Protein AF-A0A453SK07-F1 (afdb_monomer)

Sequence (282 aa):
GPRSLDGLRRPRSLRYSPHRHWRGPPLGAASRHPPFPLSLPREVCYRCLKRKAGKGDDSRGDCYFCSDACREHAEGFHGIQKKVDWSLLDDHCSSRGLKYPYMVRRLACMVISGDVGADCLDILQPAQLHQGTLIEMEEEFELLKSTFRKAGFQEELTTFLTKQWYINILARIRVNAFRIELVASSYEDLLSSAVASVTCDASVGNAVYMLPSFYNHDCDPNTHIVWLENADAKLKTLRDIDEGEELRICYIDTSMDVNARQKILTEGFGFQCRCQRCLSGD

Organism: Aegilops tauschii subsp. strangulata (NCBI:txid200361)

Mean predicted aligned error: 9.39 Å

pLDDT: mean 81.24, std 21.0, range [24.48, 98.44]

Secondary structure (DSSP, 8-state):
---------PPPEEEEPPSTT-BPPP-----SS-S--TTHHHHBBTTT-PBPSS------SSSB-SSHHHHHTTHHHHHHHHTS--HHHHHHHHHHT--SHHHHHHHHHHHHTTSS-TTTTTTSPPPPPPHHHHHHHHHHHHHHHHHHHHTT--HHHHTT--HHHHHHHHHHHHHHEEEEEBPPS-STHHHHHTT-TT-TT-EEEEEE-TTGGGPEE-SS-SEEEEESSSS-EEEEESS---TTPPPEE--S-TTS-HHHHHHHHHHHHS----SHHHHHT-

Solvent-accessible surface area (backbone atoms only — not comparable to full-atom values): 16805 Å² total; per-residue (Å²): 134,82,81,83,87,83,70,86,72,70,84,68,64,53,78,40,67,32,52,96,75,40,52,32,64,65,49,77,81,95,59,102,64,79,81,74,76,93,52,54,52,61,43,22,14,66,54,54,36,26,65,57,87,73,98,70,97,77,68,100,55,88,61,30,60,88,41,68,68,43,43,62,78,34,43,55,31,52,55,48,53,72,61,40,75,51,62,71,56,50,51,57,27,58,79,68,70,53,67,63,64,56,37,52,53,52,47,52,26,23,37,60,51,64,77,40,64,91,64,77,59,68,90,50,67,59,47,88,79,52,73,71,58,51,56,54,48,52,56,53,40,53,48,56,53,51,34,45,50,73,52,66,55,57,67,80,68,46,62,74,75,37,69,66,47,49,49,52,50,51,28,20,45,70,60,37,51,41,78,37,48,51,48,70,98,48,82,75,50,59,72,54,45,79,70,48,85,80,60,96,74,49,55,44,14,35,32,40,33,73,72,69,56,69,47,47,77,26,86,80,40,51,28,43,80,44,23,59,67,30,60,46,37,28,42,36,61,74,54,93,78,61,92,90,59,81,69,20,28,60,89,69,73,70,90,49,49,43,67,60,44,38,47,50,35,35,77,63,67,67,43,76,73,80,39,70,54,56,72,72,64,82

Foldseek 3Di:
DDDDPPCPPPWDKDWFDFPQQFFFFQAFDDDPDAFDDLCLQAQAARQFLFGDPDDDPDDPDSHDHPDVVSCVSCVQLVVQVVLWDCVVLSCLCRVVVNALLRSVLSVLSCQLSVVDPLCRQVPADFADDDPVVLVVLLVSLVSSVVRCVVSVNDCVSCVSSDSVSSNRSSRRCLLQKDFAFAQPQDPVCVVVVVVVPPDRDRTSGIGGTVVVSPAAADLDFQWEWHHHRGSITMITGPDDDDPPGGGHYHPDDSVDWLVVSQCCCCVRVNDGDDHPCNVVRD

Nearest PDB structures (foldseek):
  6cby-assembly2_B  TM=7.607E-01  e=2.945E-11  Homo sapiens
  7bj1-assembly1_A  TM=6.928E-01  e=5.959E-12  Homo sapiens
  6p7z-assembly1_A  TM=6.724E-01  e=8.392E-12  Homo sapiens
  6o9o-assembly1_A  TM=6.469E-01  e=6.679E-12  Homo sapiens
  6paf-assembly1_A  TM=6.655E-01  e=2.344E-11  Homo sapiens

Structure (mmCIF, N/CA/C/O backbone):
data_AF-A0A453SK07-F1
#
_entry.id   AF-A0A453SK07-F1
#
loop_
_atom_site.group_PDB
_atom_site.id
_atom_site.type_symbol
_atom_site.label_atom_id
_atom_site.label_alt_id
_atom_site.label_comp_id
_atom_site.label_asym_id
_atom_site.label_entity_id
_atom_site.label_seq_id
_atom_site.pdbx_PDB_ins_code
_atom_site.Cartn_x
_atom_site.Cartn_y
_atom_site.Cartn_z
_atom_site.occupancy
_atom_site.B_iso_or_equiv
_atom_site.auth_seq_id
_atom_site.auth_comp_id
_atom_site.auth_asym_id
_atom_site.auth_atom_id
_atom_site.pdbx_PDB_model_num
ATOM 1 N N . GLY A 1 1 ? 1.024 -10.843 -53.190 1.00 27.06 1 GLY A N 1
ATOM 2 C CA . GLY A 1 1 ? 0.443 -9.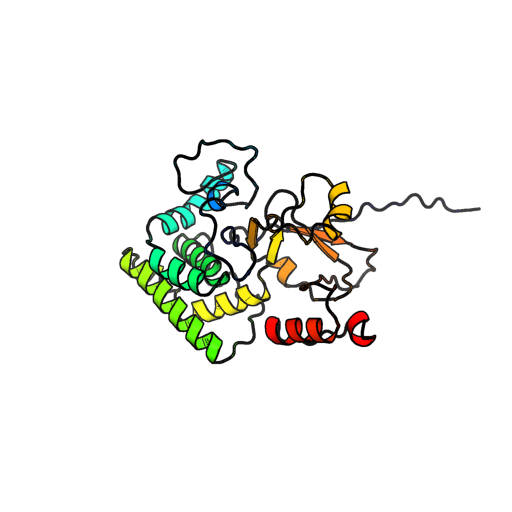499 -52.981 1.00 27.06 1 GLY A CA 1
ATOM 3 C C . GLY A 1 1 ? -0.153 -9.456 -51.591 1.00 27.06 1 GLY A C 1
ATOM 4 O O . GLY A 1 1 ? -0.641 -10.495 -51.170 1.00 27.06 1 GLY A O 1
ATOM 5 N N . PRO A 1 2 ? 0.007 -8.359 -50.842 1.00 36.16 2 PRO A N 1
ATOM 6 C CA . PRO A 1 2 ? 0.203 -8.379 -49.393 1.00 36.16 2 PRO A CA 1
ATOM 7 C C . PRO A 1 2 ? -1.063 -8.727 -48.601 1.00 36.16 2 PRO A C 1
ATOM 9 O O . PRO A 1 2 ? -2.169 -8.340 -48.964 1.00 36.16 2 PRO A O 1
ATOM 12 N N . ARG A 1 3 ? -0.862 -9.448 -47.489 1.00 31.23 3 ARG A N 1
ATOM 13 C CA . ARG A 1 3 ? -1.848 -9.620 -46.417 1.00 31.23 3 ARG A CA 1
ATOM 14 C C . ARG A 1 3 ? -2.029 -8.268 -45.729 1.00 31.23 3 ARG A C 1
ATOM 16 O O . ARG A 1 3 ? -1.048 -7.688 -45.270 1.00 31.23 3 ARG A O 1
ATOM 23 N N . SER A 1 4 ? -3.263 -7.779 -45.668 1.00 34.34 4 SER A N 1
ATOM 24 C CA . SER A 1 4 ? -3.635 -6.601 -44.890 1.00 34.34 4 SER A CA 1
ATOM 25 C C . SER A 1 4 ? -3.362 -6.855 -43.404 1.00 34.34 4 SER A C 1
ATOM 27 O O . SER A 1 4 ? -3.996 -7.707 -42.779 1.00 34.34 4 SER A O 1
ATOM 29 N N . LEU A 1 5 ? -2.401 -6.118 -42.852 1.00 38.78 5 LEU A N 1
ATOM 30 C CA . LEU A 1 5 ? -2.188 -5.950 -41.419 1.00 38.78 5 LEU A CA 1
ATOM 31 C C . LEU A 1 5 ? -3.240 -4.969 -40.887 1.00 38.78 5 LEU A C 1
ATOM 33 O O . LEU A 1 5 ? -2.935 -3.811 -40.644 1.00 38.78 5 LEU A O 1
ATOM 37 N N . ASP A 1 6 ? -4.475 -5.434 -40.712 1.00 37.91 6 ASP A N 1
ATOM 38 C CA . ASP A 1 6 ? -5.465 -4.740 -39.883 1.00 37.91 6 ASP A CA 1
ATOM 39 C C . ASP A 1 6 ? -5.690 -5.567 -38.623 1.00 37.91 6 ASP A C 1
ATOM 41 O O . ASP A 1 6 ? -6.518 -6.473 -38.544 1.00 37.91 6 ASP A O 1
ATOM 45 N N . GLY A 1 7 ? -4.846 -5.289 -37.637 1.00 33.31 7 GLY A N 1
ATOM 46 C CA . GLY A 1 7 ? -4.826 -5.983 -36.362 1.00 33.31 7 GLY A CA 1
ATOM 47 C C . GLY A 1 7 ? -4.179 -5.130 -35.285 1.00 33.31 7 GLY A C 1
ATOM 48 O O . GLY A 1 7 ? -3.361 -5.642 -34.530 1.00 33.31 7 GLY A O 1
ATOM 49 N N . LEU A 1 8 ? -4.528 -3.840 -35.213 1.00 34.25 8 LEU A N 1
ATOM 50 C CA . LEU A 1 8 ? -4.258 -3.004 -34.041 1.00 34.25 8 LEU A CA 1
ATOM 51 C C . LEU A 1 8 ? -4.984 -3.624 -32.838 1.00 34.25 8 LEU A C 1
ATOM 53 O O . LEU A 1 8 ? -6.130 -3.295 -32.519 1.00 34.25 8 LEU A O 1
ATOM 57 N N . ARG A 1 9 ? -4.330 -4.590 -32.183 1.00 43.97 9 ARG A N 1
ATOM 58 C CA . ARG A 1 9 ? -4.763 -5.114 -30.892 1.00 43.97 9 ARG A CA 1
ATOM 59 C C . ARG A 1 9 ? -4.731 -3.935 -29.933 1.00 43.97 9 ARG A C 1
ATOM 61 O O . ARG A 1 9 ? -3.669 -3.412 -29.618 1.00 43.97 9 ARG A O 1
ATOM 68 N N . ARG A 1 10 ? -5.908 -3.496 -29.479 1.00 46.25 10 ARG A N 1
ATOM 69 C CA . ARG A 1 10 ? -5.999 -2.518 -28.390 1.00 46.25 10 ARG A CA 1
ATOM 70 C C . ARG A 1 10 ? -5.131 -3.011 -27.223 1.00 46.25 10 ARG A C 1
ATOM 72 O O . ARG A 1 10 ? -5.219 -4.204 -26.909 1.00 46.25 10 ARG A O 1
ATOM 79 N N . PRO A 1 11 ? -4.351 -2.139 -26.563 1.00 48.72 11 PRO A N 1
ATOM 80 C CA . PRO A 1 11 ? -3.551 -2.535 -25.412 1.00 48.72 11 PRO A CA 1
ATOM 81 C C . PRO A 1 11 ? -4.462 -3.190 -24.373 1.00 48.72 11 PRO A C 1
ATOM 83 O O . PRO A 1 11 ? -5.411 -2.575 -23.867 1.00 48.72 11 PRO A O 1
ATOM 86 N N . ARG A 1 12 ? -4.208 -4.472 -24.098 1.00 59.81 12 ARG A N 1
ATOM 87 C CA . ARG A 1 12 ? -4.952 -5.233 -23.093 1.00 59.81 12 ARG A CA 1
ATOM 88 C C . ARG A 1 12 ? -4.561 -4.685 -21.725 1.00 59.81 12 ARG A C 1
ATOM 90 O O . ARG A 1 12 ? -3.383 -4.534 -21.429 1.00 59.81 12 ARG A O 1
ATOM 97 N N . SER A 1 13 ? -5.548 -4.351 -20.900 1.00 65.31 13 SER A N 1
ATOM 98 C CA . SER A 1 13 ? -5.306 -3.870 -19.539 1.00 65.31 13 SER A CA 1
ATOM 99 C C . SER A 1 13 ? -5.944 -4.794 -18.522 1.00 65.31 13 SER A C 1
ATOM 101 O O . SER A 1 13 ? -7.141 -5.071 -18.628 1.00 65.31 13 SER A O 1
ATOM 103 N N . LEU A 1 14 ? -5.174 -5.207 -17.521 1.00 75.62 14 LEU A N 1
ATOM 104 C CA . LEU A 1 14 ? -5.691 -5.917 -16.353 1.00 75.62 14 LEU A CA 1
ATOM 105 C C . LEU A 1 14 ? -6.100 -4.889 -15.297 1.00 75.62 14 LEU A C 1
ATOM 107 O O . LEU A 1 14 ? -5.427 -3.872 -15.131 1.00 75.62 14 LEU A O 1
ATOM 111 N N . ARG A 1 15 ? -7.214 -5.123 -14.599 1.00 77.25 15 ARG A N 1
ATOM 112 C CA . ARG A 1 15 ? -7.678 -4.255 -13.508 1.00 77.25 15 ARG A CA 1
ATOM 113 C C . ARG A 1 15 ? -7.520 -4.983 -12.182 1.00 77.25 15 ARG A C 1
ATOM 115 O O . ARG A 1 15 ? -8.030 -6.085 -12.018 1.00 77.25 15 ARG A O 1
ATOM 122 N N . TYR A 1 16 ? -6.887 -4.313 -11.234 1.00 75.69 16 TYR A N 1
ATOM 123 C CA . TYR A 1 16 ? -6.694 -4.763 -9.869 1.00 75.69 16 TYR A CA 1
ATOM 124 C C . TYR A 1 16 ? -7.345 -3.769 -8.924 1.00 75.69 16 TYR A C 1
ATOM 126 O O . TYR A 1 16 ? -6.933 -2.618 -8.819 1.00 75.69 16 TYR A O 1
ATOM 134 N N . SER A 1 17 ? -8.345 -4.216 -8.182 1.00 65.81 17 SER A N 1
ATOM 135 C CA . SER A 1 17 ? -8.683 -3.508 -6.955 1.00 65.81 17 SER A CA 1
ATOM 136 C C . SER A 1 17 ? -7.694 -3.946 -5.870 1.00 65.81 17 SER A C 1
ATOM 138 O O . SER A 1 17 ? -7.359 -5.132 -5.804 1.00 65.81 17 SER A O 1
ATOM 140 N N . PRO A 1 18 ? -7.221 -3.032 -5.008 1.00 58.19 18 PRO A N 1
ATOM 141 C CA . PRO A 1 18 ? -6.480 -3.414 -3.820 1.00 58.19 18 PRO A CA 1
ATOM 142 C C . PRO A 1 18 ? -7.400 -4.343 -3.046 1.00 58.19 18 PRO A C 1
ATOM 144 O O . PRO A 1 18 ? -8.609 -4.082 -2.954 1.00 58.19 18 PRO A O 1
ATOM 147 N N . HIS A 1 19 ? -6.850 -5.458 -2.571 1.00 53.31 19 HIS A N 1
ATOM 148 C CA . HIS A 1 19 ? -7.631 -6.507 -1.926 1.00 53.31 19 HIS A CA 1
ATOM 149 C C . HIS A 1 19 ? -8.521 -5.852 -0.881 1.00 53.31 19 HIS A C 1
ATOM 151 O O . HIS A 1 19 ? -7.980 -5.109 -0.071 1.00 53.31 19 HIS A O 1
ATOM 157 N N . ARG A 1 20 ? -9.846 -6.032 -1.033 1.00 45.19 20 ARG A N 1
ATOM 158 C CA . ARG A 1 20 ? -11.014 -5.135 -0.806 1.00 45.19 20 ARG A CA 1
ATOM 159 C C . ARG A 1 20 ? -11.009 -4.110 0.355 1.00 45.19 20 ARG A C 1
ATOM 161 O O . ARG A 1 20 ? -12.049 -3.582 0.704 1.00 45.19 20 ARG A O 1
ATOM 168 N N . HIS A 1 21 ? -9.883 -3.663 0.877 1.00 47.19 21 HIS A N 1
ATOM 169 C CA . HIS A 1 21 ? -9.691 -3.411 2.302 1.00 47.19 21 HIS A CA 1
ATOM 170 C C . HIS A 1 21 ? -8.366 -2.637 2.545 1.00 47.19 21 HIS A C 1
ATOM 172 O O . HIS A 1 21 ? -8.341 -1.693 3.327 1.00 47.19 21 HIS A O 1
ATOM 178 N N . TRP A 1 22 ? -7.308 -2.881 1.761 1.00 52.88 22 TRP A N 1
ATOM 179 C CA . TRP A 1 22 ? -5.954 -2.332 1.979 1.00 52.88 22 TRP A CA 1
ATOM 180 C C . TRP A 1 22 ? -5.648 -0.991 1.320 1.00 52.88 22 TRP A C 1
ATOM 182 O O . TRP A 1 22 ? -4.777 -0.883 0.458 1.00 52.88 22 TRP A O 1
ATOM 192 N N . ARG A 1 23 ? -6.358 0.055 1.726 1.00 60.66 23 ARG A N 1
ATOM 193 C CA . ARG A 1 23 ? -6.048 1.428 1.304 1.00 60.66 23 ARG A CA 1
ATOM 194 C C . ARG A 1 23 ? -5.631 2.206 2.540 1.00 60.66 23 ARG A C 1
ATOM 196 O O . ARG A 1 23 ? -6.466 2.454 3.399 1.00 60.66 23 ARG A O 1
ATOM 203 N N . GLY A 1 24 ? -4.349 2.524 2.665 1.00 47.06 24 GLY A N 1
ATOM 204 C CA . GLY A 1 24 ? -3.852 3.425 3.699 1.00 47.06 24 GLY A CA 1
ATOM 205 C C . GLY A 1 24 ? -4.421 4.837 3.522 1.00 47.06 24 GLY A C 1
ATOM 206 O O . GLY A 1 24 ? -4.924 5.162 2.443 1.00 47.06 24 GLY A O 1
ATOM 207 N N . PRO A 1 25 ? -4.367 5.684 4.562 1.00 43.09 25 PRO A N 1
ATOM 208 C CA . PRO A 1 25 ? -4.739 7.088 4.418 1.00 43.09 25 PRO A CA 1
ATOM 209 C C . PRO A 1 25 ? -3.878 7.786 3.342 1.00 43.09 25 PRO A C 1
ATOM 211 O O . PRO A 1 25 ? -2.805 7.277 2.991 1.00 43.09 25 PRO A O 1
ATOM 214 N N . PRO A 1 26 ? -4.318 8.942 2.807 1.00 42.94 26 PRO A N 1
ATOM 215 C CA . PRO A 1 26 ? -3.452 9.809 2.018 1.00 42.94 26 PRO A CA 1
ATOM 216 C C . PRO A 1 26 ? -2.166 10.102 2.792 1.00 42.94 26 PRO A C 1
ATOM 218 O O . PRO A 1 26 ? -2.206 10.628 3.899 1.00 42.94 26 PRO A O 1
ATOM 221 N N . LEU A 1 27 ? -1.027 9.712 2.223 1.00 40.78 27 LEU A N 1
ATOM 222 C CA . LEU A 1 27 ? 0.294 9.927 2.800 1.00 40.78 27 LEU A CA 1
ATOM 223 C C . LEU A 1 27 ? 1.146 10.623 1.737 1.00 40.78 27 LEU A C 1
ATOM 225 O O . LEU A 1 27 ? 1.256 10.143 0.605 1.00 40.78 27 LEU A O 1
ATOM 229 N N . GLY A 1 28 ? 1.675 11.790 2.097 1.00 35.91 28 GLY A N 1
ATOM 230 C CA . GLY A 1 28 ? 2.511 12.632 1.254 1.00 35.91 28 GLY A CA 1
ATOM 231 C C . GLY A 1 28 ? 3.908 12.045 1.067 1.00 35.91 28 GLY A C 1
ATOM 232 O O . GLY A 1 28 ? 4.324 11.126 1.773 1.00 35.91 28 GLY A O 1
ATOM 233 N N . ALA A 1 29 ? 4.618 12.573 0.070 1.00 30.86 29 ALA A N 1
ATOM 234 C CA . ALA A 1 29 ? 6.019 12.252 -0.178 1.00 30.86 29 ALA A CA 1
ATOM 235 C C . ALA A 1 29 ? 6.879 12.653 1.026 1.00 30.86 29 ALA A C 1
ATOM 237 O O . ALA A 1 29 ? 6.673 13.712 1.613 1.00 30.86 29 ALA A O 1
ATOM 238 N N . ALA A 1 30 ? 7.882 11.835 1.342 1.00 28.84 30 ALA A N 1
ATOM 239 C CA . ALA A 1 30 ? 8.950 12.227 2.243 1.00 28.84 30 ALA A CA 1
ATOM 240 C C . ALA A 1 30 ? 9.750 13.380 1.606 1.00 28.84 30 ALA A C 1
ATOM 242 O O . ALA A 1 30 ? 10.536 13.171 0.686 1.00 28.84 30 ALA A O 1
ATOM 243 N N . SER A 1 31 ? 9.531 14.596 2.097 1.00 26.39 31 SER A N 1
ATOM 244 C CA . SER A 1 31 ? 10.402 15.761 1.928 1.00 26.39 31 SER A CA 1
ATOM 245 C C . SER A 1 31 ? 10.588 16.392 3.309 1.00 26.39 31 SER A C 1
ATOM 247 O O . SER A 1 31 ? 9.675 16.364 4.128 1.00 26.39 31 SER A O 1
ATOM 249 N N . ARG A 1 32 ? 11.790 16.902 3.596 1.00 26.91 32 ARG A N 1
ATOM 250 C CA . ARG A 1 32 ? 12.284 17.321 4.925 1.00 26.91 32 ARG A CA 1
ATOM 251 C C . ARG A 1 32 ? 11.636 18.606 5.500 1.00 26.91 32 ARG A C 1
ATOM 253 O O . ARG A 1 32 ? 12.321 19.372 6.170 1.00 26.91 32 ARG A O 1
ATOM 260 N N . HIS A 1 33 ? 10.348 18.863 5.273 1.00 24.48 33 HIS A N 1
ATOM 261 C CA . HIS A 1 33 ? 9.629 20.051 5.769 1.00 24.48 33 HIS A CA 1
ATOM 262 C C . HIS A 1 33 ? 8.148 19.731 6.095 1.00 24.48 33 HIS A C 1
ATOM 264 O O . HIS A 1 33 ? 7.654 18.703 5.642 1.00 24.48 33 HIS A O 1
ATOM 270 N N . PRO A 1 34 ? 7.450 20.628 6.828 1.00 28.09 34 PRO A N 1
ATOM 271 C CA . PRO A 1 34 ? 6.804 20.439 8.144 1.00 28.09 34 PRO A CA 1
ATOM 272 C C . PRO A 1 34 ? 5.525 19.541 8.097 1.00 28.09 34 PRO A C 1
ATOM 274 O O . PRO A 1 34 ? 5.183 19.051 7.021 1.00 28.09 34 PRO A O 1
ATOM 277 N N . PRO A 1 35 ? 4.825 19.238 9.219 1.00 36.59 35 PRO A N 1
ATOM 278 C CA . PRO A 1 35 ? 3.854 18.147 9.248 1.00 36.59 35 PRO A CA 1
ATOM 279 C C . PRO A 1 35 ? 2.683 18.435 8.304 1.00 36.59 35 PRO A C 1
ATOM 281 O O . PRO A 1 35 ? 2.249 19.575 8.167 1.00 36.59 35 PRO A O 1
ATOM 284 N N . PHE A 1 36 ? 2.234 17.368 7.642 1.00 37.19 36 PHE A N 1
ATOM 285 C CA . PHE A 1 36 ? 1.053 17.246 6.788 1.00 37.19 36 PHE A CA 1
ATOM 286 C C . PHE A 1 36 ? 0.067 18.429 6.824 1.00 37.19 36 PHE A C 1
ATOM 288 O O . PHE A 1 36 ? -0.457 18.748 7.895 1.00 37.19 36 PHE A O 1
ATOM 295 N N . PRO A 1 37 ? -0.324 19.008 5.672 1.00 34.53 37 PRO A N 1
ATOM 296 C CA . PRO A 1 37 ? -1.511 19.845 5.652 1.00 34.53 37 PRO A CA 1
ATOM 297 C C . PRO A 1 37 ? -2.717 18.988 6.064 1.00 34.53 37 PRO A C 1
ATOM 299 O O . PRO A 1 37 ? -3.004 17.948 5.469 1.00 34.53 37 PRO A O 1
ATOM 302 N N . LEU A 1 38 ? -3.430 19.449 7.092 1.00 39.81 38 LEU A N 1
ATOM 303 C CA . LEU A 1 38 ? -4.629 18.850 7.700 1.00 39.81 38 LEU A CA 1
ATOM 304 C C . LEU A 1 38 ? -5.808 18.619 6.712 1.00 39.81 38 LEU A C 1
ATOM 306 O O . LEU A 1 38 ? -6.891 18.217 7.134 1.00 39.81 38 LEU A O 1
ATOM 310 N N . SER A 1 39 ? -5.643 18.886 5.408 1.00 45.62 39 SER A N 1
ATOM 311 C CA . SER A 1 39 ? -6.713 18.944 4.401 1.00 45.62 39 SER A CA 1
ATOM 312 C C . SER A 1 39 ? -6.878 17.683 3.539 1.00 45.62 39 SER A C 1
ATOM 314 O O . SER A 1 39 ? -7.996 17.394 3.110 1.00 45.62 39 SER A O 1
ATOM 316 N N . LEU A 1 40 ? -5.831 16.869 3.339 1.00 54.44 40 LEU A N 1
ATOM 317 C CA . LEU A 1 40 ? -5.885 15.678 2.467 1.00 54.44 40 LEU A CA 1
ATOM 318 C C . LEU A 1 40 ? -6.999 14.661 2.817 1.00 54.44 40 LEU A C 1
ATOM 320 O O . LEU A 1 40 ? -7.663 14.188 1.891 1.00 54.44 40 LEU A O 1
ATOM 324 N N . PRO A 1 41 ? -7.297 14.341 4.097 1.00 58.16 41 PRO A N 1
ATOM 325 C CA . PRO A 1 41 ? -8.402 13.436 4.453 1.00 58.16 41 PRO A CA 1
ATOM 326 C C . PRO A 1 41 ? -9.793 13.907 3.988 1.00 58.16 41 PRO A C 1
ATOM 328 O O . PRO A 1 41 ? -10.730 13.106 3.909 1.00 58.16 41 PRO A O 1
ATOM 331 N N . ARG A 1 42 ? -9.940 15.204 3.684 1.00 68.38 42 ARG A N 1
ATOM 332 C CA . ARG A 1 42 ? -11.182 15.824 3.192 1.00 68.38 42 ARG A CA 1
ATOM 333 C C . ARG A 1 42 ? -11.196 16.013 1.673 1.00 68.38 42 ARG A C 1
ATOM 335 O O . ARG A 1 42 ? -12.256 16.264 1.101 1.00 68.38 42 ARG A O 1
ATOM 342 N N . GLU A 1 43 ? -10.048 15.857 1.022 1.00 80.75 43 GLU A N 1
ATOM 343 C CA . GLU A 1 43 ? -9.877 16.024 -0.423 1.00 80.75 43 GLU A CA 1
ATOM 344 C C . GLU A 1 43 ? -9.929 14.699 -1.190 1.00 80.75 43 GLU A C 1
ATOM 346 O O . GLU A 1 43 ? -10.217 14.695 -2.388 1.00 80.75 43 GLU A O 1
ATOM 351 N N . VAL A 1 44 ? -9.701 13.563 -0.522 1.00 86.44 44 VAL A N 1
ATOM 352 C CA . VAL A 1 44 ? -9.816 12.225 -1.121 1.00 86.44 44 VAL A CA 1
ATOM 353 C C . VAL A 1 44 ? -10.781 11.346 -0.345 1.00 86.44 44 VAL A C 1
ATOM 355 O O . VAL A 1 44 ? -10.926 11.451 0.870 1.00 86.44 44 VAL A O 1
ATOM 358 N N . CYS A 1 45 ? -11.485 10.469 -1.056 1.00 89.06 45 CYS A N 1
ATOM 359 C CA . CYS A 1 45 ? -12.415 9.544 -0.438 1.00 89.06 45 CYS A CA 1
ATOM 360 C C . CYS A 1 45 ? -11.651 8.615 0.509 1.00 89.06 45 CYS A C 1
ATOM 362 O O . CYS A 1 45 ? -10.807 7.838 0.065 1.00 89.06 45 CYS A O 1
ATOM 364 N N . TYR A 1 46 ? -12.017 8.624 1.788 1.00 88.25 46 TYR A N 1
ATOM 365 C CA . TYR A 1 46 ? -11.408 7.808 2.838 1.00 88.25 46 TYR A CA 1
ATOM 366 C C . TYR A 1 46 ? -11.396 6.311 2.504 1.00 88.25 46 TYR A C 1
ATOM 368 O O . TYR A 1 46 ? -10.516 5.569 2.948 1.00 88.25 46 TYR A O 1
ATOM 376 N N . ARG A 1 47 ? -12.370 5.855 1.706 1.00 89.38 47 ARG A N 1
ATOM 377 C CA . ARG A 1 47 ? -12.429 4.483 1.217 1.00 89.38 47 ARG A CA 1
ATOM 378 C C . ARG A 1 47 ? -11.621 4.289 -0.055 1.00 89.38 47 ARG A C 1
ATOM 380 O O . ARG A 1 47 ? -10.660 3.545 -0.003 1.00 89.38 47 ARG A O 1
ATOM 387 N N . CYS A 1 48 ? -12.016 4.859 -1.193 1.00 90.19 48 CYS A N 1
ATOM 388 C CA . CYS A 1 48 ? -11.440 4.482 -2.492 1.00 90.19 48 CYS A CA 1
ATOM 389 C C . CYS A 1 48 ? -10.260 5.356 -2.951 1.00 90.19 48 CYS A C 1
ATOM 391 O O . CYS A 1 48 ? -9.644 5.029 -3.964 1.00 90.19 48 CYS A O 1
ATOM 393 N N . LEU A 1 49 ? -9.927 6.420 -2.216 1.00 90.00 49 LEU A N 1
ATOM 394 C CA . LEU A 1 49 ? -8.910 7.428 -2.546 1.00 90.00 49 LEU A CA 1
ATOM 395 C C . LEU A 1 49 ? -9.210 8.255 -3.812 1.00 90.00 49 LEU A C 1
ATOM 397 O O . LEU A 1 49 ? -8.330 8.933 -4.328 1.00 90.00 49 LEU A O 1
ATOM 401 N N . LYS A 1 50 ? -10.460 8.246 -4.302 1.00 89.50 50 LYS A N 1
ATOM 402 C CA . LYS A 1 50 ? -10.923 9.156 -5.364 1.00 89.50 50 LYS A CA 1
ATOM 403 C C . LYS A 1 50 ? -10.931 10.600 -4.870 1.00 89.50 50 LYS A C 1
ATOM 405 O O . LYS A 1 50 ? -11.478 10.860 -3.798 1.00 89.50 50 LYS A O 1
ATOM 410 N N . ARG A 1 51 ? -10.384 11.535 -5.651 1.00 87.50 51 ARG A N 1
ATOM 411 C CA . ARG A 1 51 ? -10.426 12.972 -5.325 1.00 87.50 51 ARG A CA 1
ATOM 412 C C . ARG A 1 51 ? -11.862 13.503 -5.297 1.00 87.50 51 ARG A C 1
ATOM 414 O O . ARG A 1 51 ? -12.721 13.066 -6.066 1.00 87.50 51 ARG A O 1
ATOM 421 N N . LYS A 1 52 ? -12.123 14.446 -4.395 1.00 86.06 52 LYS A N 1
ATOM 422 C CA . LYS A 1 52 ? -13.360 15.228 -4.340 1.00 86.06 52 LYS A CA 1
ATOM 423 C C . LYS A 1 52 ? -13.430 16.132 -5.573 1.00 86.06 52 LYS A C 1
ATOM 425 O O . LYS A 1 52 ? -12.449 16.780 -5.925 1.00 86.06 52 LYS A O 1
ATOM 430 N N . ALA A 1 53 ? -14.583 16.168 -6.236 1.00 80.69 53 ALA A N 1
ATOM 431 C CA . ALA A 1 53 ? -14.807 17.086 -7.346 1.00 80.69 53 ALA A CA 1
ATOM 432 C C . ALA A 1 53 ? -15.181 18.477 -6.796 1.00 80.69 53 ALA A C 1
ATOM 434 O O . ALA A 1 53 ? -16.190 18.609 -6.106 1.00 80.69 53 ALA A O 1
ATOM 435 N N . GLY A 1 54 ? -14.377 19.502 -7.105 1.00 67.75 54 GLY A N 1
ATOM 436 C CA . GLY A 1 54 ? -14.640 20.910 -6.766 1.00 67.75 54 GLY A CA 1
ATOM 437 C C . GLY A 1 54 ? -14.224 21.363 -5.352 1.00 67.75 54 GLY A C 1
ATOM 438 O O . GLY A 1 54 ? -14.072 20.561 -4.431 1.00 67.75 54 GLY A O 1
ATOM 439 N N . LYS A 1 55 ? -14.059 22.687 -5.172 1.00 54.25 55 LYS A N 1
ATOM 440 C CA . LYS A 1 55 ? -13.831 23.348 -3.869 1.00 54.25 55 LYS A CA 1
ATOM 441 C C . LYS A 1 55 ? -15.170 23.582 -3.154 1.00 54.25 55 LYS A C 1
ATOM 443 O O . LYS A 1 55 ? -15.677 24.697 -3.131 1.00 54.25 55 LYS A O 1
ATOM 448 N N . GLY A 1 56 ? -15.783 22.518 -2.641 1.00 49.56 56 GLY A N 1
ATOM 449 C CA . GLY A 1 56 ? -17.019 22.603 -1.852 1.00 49.56 56 GLY A CA 1
ATOM 450 C C . GLY A 1 56 ? -16.744 22.481 -0.353 1.00 49.56 56 GLY A C 1
ATOM 451 O O . GLY A 1 56 ? -16.309 21.416 0.096 1.00 49.56 56 GLY A O 1
ATOM 452 N N . ASP A 1 57 ? -17.025 23.544 0.399 1.00 49.25 57 ASP A N 1
ATOM 453 C CA . ASP A 1 57 ? -16.864 23.694 1.857 1.00 49.25 57 ASP A CA 1
ATOM 454 C C . ASP A 1 57 ? -17.982 23.005 2.668 1.00 49.25 57 ASP A C 1
ATOM 456 O O . ASP A 1 57 ? -18.619 23.607 3.522 1.00 49.25 57 ASP A O 1
ATOM 460 N N . ASP A 1 58 ? -18.282 21.738 2.364 1.00 47.00 58 ASP A N 1
ATOM 461 C CA . ASP A 1 58 ? -19.474 21.080 2.930 1.00 47.00 58 ASP A CA 1
ATOM 462 C C . ASP A 1 58 ? -19.197 19.717 3.576 1.00 47.00 58 ASP A C 1
ATOM 464 O O . ASP A 1 58 ? -19.920 18.739 3.401 1.00 47.00 58 ASP A O 1
ATOM 468 N N . SER A 1 59 ? -18.099 19.607 4.323 1.00 49.31 59 SER A N 1
ATOM 469 C CA . SER A 1 59 ? -17.855 18.432 5.167 1.00 4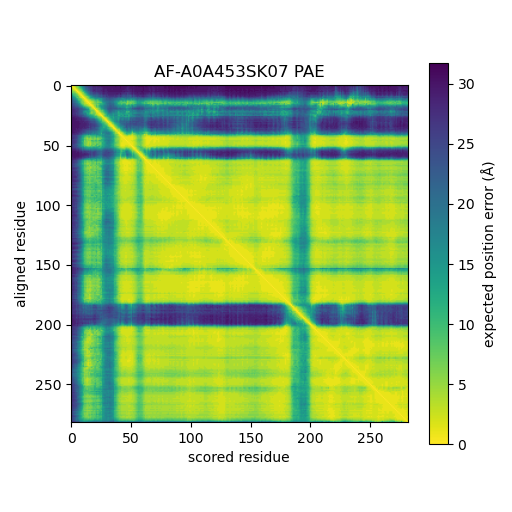9.31 59 SER A CA 1
ATOM 470 C C . SER A 1 59 ? -17.785 18.834 6.634 1.00 49.31 59 SER A C 1
ATOM 472 O O . SER A 1 59 ? -16.708 19.083 7.168 1.00 49.31 59 SER A O 1
ATOM 474 N N . ARG A 1 60 ? -18.942 18.812 7.307 1.00 49.38 60 ARG A N 1
ATOM 475 C CA . ARG A 1 60 ? -19.090 18.860 8.778 1.00 49.38 60 ARG A CA 1
ATOM 476 C C . ARG A 1 60 ? -18.522 17.615 9.504 1.00 49.38 60 ARG A C 1
ATOM 478 O O . ARG A 1 60 ? -18.880 17.363 10.647 1.00 49.38 60 ARG A O 1
ATOM 485 N N . GLY A 1 61 ? -17.664 16.813 8.863 1.00 56.44 61 GLY A N 1
ATOM 486 C CA . GLY A 1 61 ? -17.116 15.567 9.415 1.00 56.44 61 GLY A CA 1
ATOM 487 C C . GLY A 1 61 ? -15.641 15.341 9.070 1.00 56.44 61 GLY A C 1
ATOM 488 O O . GLY A 1 61 ? -15.117 15.930 8.128 1.00 56.44 61 GLY A O 1
ATOM 489 N N . ASP A 1 62 ? -14.980 14.463 9.831 1.00 69.38 62 ASP A N 1
ATOM 490 C CA . ASP A 1 62 ? -13.525 14.226 9.763 1.00 69.38 62 ASP A CA 1
ATOM 491 C C . ASP A 1 62 ? -13.015 13.614 8.448 1.00 69.38 62 ASP A C 1
ATOM 493 O O . ASP A 1 62 ? -11.829 13.716 8.148 1.00 69.38 62 ASP A O 1
ATOM 497 N N . CYS A 1 63 ? -13.878 12.971 7.654 1.00 82.12 63 CYS A N 1
ATOM 498 C CA . CYS A 1 63 ? -13.494 12.231 6.446 1.00 82.12 63 CYS A CA 1
ATOM 499 C C . CYS A 1 63 ? -14.521 12.400 5.316 1.00 82.12 63 CYS A C 1
ATOM 501 O O . CYS A 1 63 ? -15.729 12.452 5.562 1.00 82.12 63 CYS A O 1
ATOM 503 N N . TYR A 1 64 ? -14.046 12.416 4.066 1.00 86.81 64 TYR A N 1
ATOM 504 C CA . TYR A 1 64 ? -14.884 12.463 2.861 1.00 86.81 64 TYR A CA 1
ATOM 505 C C . TYR A 1 64 ? -15.177 11.056 2.296 1.00 86.81 64 TYR A C 1
ATOM 507 O O . TYR A 1 64 ? -14.300 10.194 2.234 1.00 86.81 64 TYR A O 1
ATOM 515 N N . PHE A 1 65 ? -16.407 10.829 1.820 1.00 88.56 65 PHE A N 1
ATOM 516 C CA . PHE A 1 65 ? -16.821 9.627 1.085 1.00 88.56 65 PHE A CA 1
ATOM 517 C C . PHE A 1 65 ? -17.477 10.029 -0.238 1.00 88.56 65 PHE A C 1
ATOM 519 O O . PHE A 1 65 ? -18.367 10.871 -0.240 1.00 88.56 65 PHE A O 1
ATOM 526 N N . CYS A 1 66 ? -17.063 9.425 -1.358 1.00 90.94 66 CYS A N 1
ATOM 527 C CA . CYS A 1 66 ? -17.591 9.777 -2.683 1.00 90.94 66 CYS A CA 1
ATOM 528 C C . CYS A 1 66 ? -18.932 9.108 -3.032 1.00 90.94 66 CYS A C 1
ATOM 530 O O . CYS A 1 66 ? -19.508 9.413 -4.071 1.00 90.94 66 CYS A O 1
ATOM 532 N N . SER A 1 67 ? -19.387 8.149 -2.223 1.00 92.06 67 SER A N 1
ATOM 533 C CA . SER A 1 67 ? -20.669 7.456 -2.372 1.00 92.06 67 SER A CA 1
ATOM 534 C C . SER A 1 67 ? -21.065 6.774 -1.063 1.00 92.06 67 SER A C 1
ATOM 536 O O . SER A 1 67 ? -20.193 6.486 -0.235 1.00 92.06 67 SER A O 1
ATOM 538 N N . ASP A 1 68 ? -22.351 6.455 -0.903 1.00 93.31 68 ASP A N 1
ATOM 539 C CA . ASP A 1 68 ? -22.844 5.690 0.252 1.00 93.31 68 ASP A CA 1
ATOM 540 C C . ASP A 1 68 ? -22.246 4.289 0.294 1.00 93.31 68 ASP A C 1
ATOM 542 O O . ASP A 1 68 ? -21.751 3.874 1.335 1.00 93.31 68 ASP A O 1
ATOM 546 N N . ALA A 1 69 ? -22.082 3.642 -0.864 1.00 93.19 69 ALA A N 1
ATOM 547 C CA . ALA A 1 69 ? -21.328 2.397 -0.949 1.00 93.19 69 ALA A CA 1
ATOM 548 C C . ALA A 1 69 ? -19.911 2.541 -0.357 1.00 93.19 69 ALA A C 1
ATOM 550 O O . ALA A 1 69 ? -19.450 1.667 0.366 1.00 93.19 69 ALA A O 1
ATOM 551 N N . CYS A 1 70 ? -19.184 3.634 -0.624 1.00 90.50 70 CYS A N 1
ATOM 552 C CA . CYS A 1 70 ? -17.861 3.836 -0.018 1.00 90.50 70 CYS A CA 1
ATOM 553 C C . CYS A 1 70 ? -17.916 4.030 1.504 1.00 90.50 70 CYS A C 1
ATOM 555 O O . CYS A 1 70 ? -16.948 3.673 2.177 1.00 90.50 70 CYS A O 1
ATOM 557 N N . ARG A 1 71 ? -19.001 4.608 2.025 1.00 90.75 71 ARG A N 1
ATOM 558 C CA . ARG A 1 71 ? -19.235 4.807 3.458 1.00 90.75 71 ARG A CA 1
ATOM 559 C C . ARG A 1 71 ? -19.553 3.484 4.148 1.00 90.75 71 ARG A C 1
ATOM 561 O O . ARG A 1 71 ? -18.861 3.147 5.101 1.00 90.75 71 ARG A O 1
ATOM 568 N N . GLU A 1 72 ? -20.512 2.729 3.620 1.00 92.00 72 GLU A N 1
ATOM 569 C CA . GLU A 1 72 ? -20.934 1.414 4.123 1.00 92.00 72 GLU A CA 1
ATOM 570 C C . GLU A 1 72 ? -19.760 0.428 4.147 1.00 92.00 72 GLU A C 1
ATOM 572 O O . GLU A 1 72 ? -19.443 -0.143 5.183 1.00 92.00 72 GLU A O 1
ATOM 577 N N . HIS A 1 73 ? -19.001 0.318 3.048 1.00 89.81 73 HIS A N 1
ATOM 578 C CA . HIS A 1 73 ? -17.818 -0.557 2.995 1.00 89.81 73 HIS A CA 1
ATOM 579 C C . HIS A 1 73 ? -16.701 -0.171 3.972 1.00 89.81 73 HIS A C 1
ATOM 581 O O . HIS A 1 73 ? -15.756 -0.940 4.141 1.00 89.81 73 HIS A O 1
ATOM 587 N N . ALA A 1 74 ? -16.715 1.051 4.501 1.00 89.88 74 ALA A N 1
ATOM 588 C CA . ALA A 1 74 ? -15.727 1.508 5.463 1.00 89.88 74 ALA A CA 1
ATOM 589 C C . ALA A 1 74 ? -16.251 1.513 6.896 1.00 89.88 74 ALA A C 1
ATOM 591 O O . ALA A 1 74 ? -15.461 1.757 7.802 1.00 89.88 74 ALA A O 1
ATOM 592 N N . GLU A 1 75 ? -17.549 1.290 7.106 1.00 89.88 75 GLU A N 1
ATOM 593 C CA . GLU A 1 75 ? -18.236 1.580 8.361 1.00 89.88 75 GLU A CA 1
ATOM 594 C C . GLU A 1 75 ? -17.616 0.850 9.554 1.00 89.88 75 GLU A C 1
ATOM 596 O O . GLU A 1 75 ? -17.336 1.500 10.563 1.00 89.88 75 GLU A O 1
ATOM 601 N N . GLY A 1 76 ? -17.317 -0.446 9.403 1.00 90.94 76 GLY A N 1
ATOM 602 C CA . GLY A 1 76 ? -16.687 -1.279 10.429 1.00 90.94 76 GLY A CA 1
ATOM 603 C C . GLY A 1 76 ? -15.372 -0.679 10.923 1.00 90.94 76 GLY A C 1
ATOM 604 O O . GLY A 1 76 ? -15.297 -0.127 12.027 1.00 90.94 76 GLY A O 1
ATOM 605 N N . PHE A 1 77 ? -14.329 -0.727 10.094 1.00 89.94 77 PHE A N 1
ATOM 606 C CA . PHE A 1 77 ? -13.006 -0.236 10.488 1.00 89.94 77 PHE A CA 1
ATOM 607 C C . PHE A 1 77 ? -12.932 1.282 10.739 1.00 89.94 77 PHE A C 1
ATOM 609 O O . PHE A 1 77 ? -12.160 1.723 11.594 1.00 89.94 77 PHE A O 1
ATOM 616 N N . HIS A 1 78 ? -13.731 2.102 10.049 1.00 89.31 78 HIS A N 1
ATOM 617 C CA . HIS A 1 78 ? -13.816 3.546 10.310 1.00 89.31 78 HIS A CA 1
ATOM 618 C C . HIS A 1 78 ? -14.447 3.830 11.679 1.00 89.31 78 HIS A C 1
ATOM 620 O O . HIS A 1 78 ? -13.995 4.726 12.396 1.00 89.31 78 HIS A O 1
ATOM 626 N N . GLY A 1 79 ? -15.466 3.055 12.062 1.00 90.12 79 GLY A N 1
ATOM 627 C CA . GLY A 1 79 ? -16.100 3.126 13.373 1.00 90.12 79 GLY A CA 1
ATOM 628 C C . GLY A 1 79 ? -15.132 2.781 14.503 1.00 90.12 79 GLY A C 1
ATOM 629 O O . GLY A 1 79 ? -15.138 3.459 15.529 1.00 90.12 79 GLY A O 1
ATOM 630 N N . ILE A 1 80 ? -14.254 1.791 14.299 1.00 91.19 80 ILE A N 1
ATOM 631 C CA . ILE A 1 80 ? -13.158 1.492 15.234 1.00 91.19 80 ILE A CA 1
ATOM 632 C C . ILE A 1 80 ? -12.187 2.671 15.316 1.00 91.19 80 ILE A C 1
ATOM 634 O O . ILE A 1 80 ? -11.904 3.149 16.412 1.00 91.19 80 ILE A O 1
ATOM 638 N N . GLN A 1 81 ? -11.733 3.191 14.170 1.00 90.25 81 GLN A N 1
ATOM 639 C CA . GLN A 1 81 ? -10.759 4.283 14.131 1.00 90.25 81 GLN A CA 1
ATOM 640 C C . GLN A 1 81 ? -11.248 5.534 14.881 1.00 90.25 81 GLN A C 1
ATOM 642 O O . GLN A 1 81 ? -10.449 6.184 15.547 1.00 90.25 81 GLN A O 1
ATOM 647 N N . LYS A 1 82 ? -12.544 5.857 14.821 1.00 89.31 82 LYS A N 1
ATOM 648 C CA . LYS A 1 82 ? -13.128 7.021 15.512 1.00 89.31 82 LYS A CA 1
ATOM 649 C C . LYS A 1 82 ? -13.194 6.910 17.035 1.00 89.31 82 LYS A C 1
ATOM 651 O O . LYS A 1 82 ? -13.312 7.931 17.702 1.00 89.31 82 LYS A O 1
ATOM 656 N N . LYS A 1 83 ? -13.163 5.698 17.590 1.00 91.06 83 LYS A N 1
ATOM 657 C CA . LYS A 1 83 ? -13.236 5.468 19.046 1.00 91.06 83 LYS A CA 1
ATOM 658 C C . LYS A 1 83 ? -11.884 5.609 19.741 1.00 91.06 83 LYS A C 1
ATOM 660 O O . LYS A 1 83 ? -11.811 5.508 20.960 1.00 91.06 83 LYS A O 1
ATOM 665 N N . VAL A 1 84 ? -10.820 5.774 18.966 1.00 90.25 84 VAL A N 1
ATOM 666 C CA . VAL A 1 84 ? -9.447 5.678 19.434 1.00 90.25 84 VAL A CA 1
ATOM 667 C C . VAL A 1 84 ? -8.763 7.032 19.281 1.00 90.25 84 VAL A C 1
ATOM 669 O O . VAL A 1 84 ? -8.843 7.652 18.224 1.00 90.25 84 VAL A O 1
ATOM 672 N N . ASP A 1 85 ? -8.069 7.470 20.330 1.00 91.19 85 ASP A N 1
ATOM 673 C CA . ASP A 1 85 ? -7.187 8.634 20.270 1.00 91.19 85 ASP A CA 1
ATOM 674 C C . ASP A 1 85 ? -5.833 8.236 19.670 1.00 91.19 85 ASP A C 1
ATOM 676 O O . ASP A 1 85 ? -5.070 7.458 20.251 1.00 91.19 85 ASP A O 1
ATOM 680 N N . TRP A 1 86 ? -5.545 8.773 18.487 1.00 91.38 86 TRP A N 1
ATOM 681 C CA . TRP A 1 86 ? -4.336 8.465 17.731 1.00 91.38 86 TRP A CA 1
ATOM 682 C C . TRP A 1 86 ? -3.190 9.440 17.968 1.00 91.38 86 TRP A C 1
ATOM 684 O O . TRP A 1 86 ? -2.112 9.192 17.436 1.00 91.38 86 TRP A O 1
ATOM 694 N N . SER A 1 87 ? -3.378 10.489 18.774 1.00 90.00 87 SER A N 1
ATOM 695 C CA . SER A 1 87 ? -2.445 11.622 18.874 1.00 90.00 87 SER A CA 1
ATOM 696 C C . SER A 1 87 ? -0.998 11.183 19.127 1.00 90.00 87 SER A C 1
ATOM 698 O O .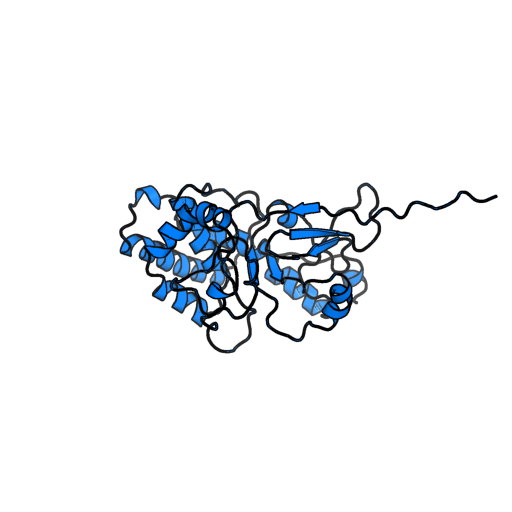 SER A 1 87 ? -0.102 11.565 18.388 1.00 90.00 87 SER A O 1
ATOM 700 N N . LEU A 1 88 ? -0.767 10.271 20.082 1.00 91.12 88 LEU A N 1
ATOM 701 C CA . LEU A 1 88 ? 0.582 9.766 20.387 1.00 91.12 88 LEU A CA 1
ATOM 702 C C . LEU A 1 88 ? 1.232 9.001 19.222 1.00 91.12 88 LEU A C 1
ATOM 704 O O . LEU A 1 88 ? 2.435 9.126 18.992 1.00 91.12 88 LEU A O 1
ATOM 708 N N . LEU A 1 89 ? 0.453 8.190 18.501 1.00 89.69 89 LEU A N 1
ATOM 709 C CA . LEU A 1 89 ? 0.953 7.445 17.345 1.00 89.69 89 LEU A CA 1
ATOM 710 C C . LEU A 1 89 ? 1.185 8.390 16.160 1.00 89.69 89 LEU A C 1
ATOM 712 O O . LEU A 1 89 ? 2.181 8.253 15.452 1.00 89.69 89 LEU A O 1
ATOM 716 N N . ASP A 1 90 ? 0.286 9.352 15.962 1.00 90.44 90 ASP A N 1
ATOM 717 C CA . ASP A 1 90 ? 0.372 10.353 14.906 1.00 90.44 90 ASP A CA 1
ATOM 718 C C . ASP A 1 90 ? 1.591 11.271 15.116 1.00 90.44 90 ASP A C 1
ATOM 720 O O . ASP A 1 90 ? 2.332 11.506 14.159 1.00 90.44 90 ASP A O 1
ATOM 724 N N . ASP A 1 91 ? 1.870 11.706 16.347 1.00 90.56 91 ASP A N 1
ATOM 725 C CA . ASP A 1 91 ? 3.060 12.488 16.717 1.00 90.56 91 ASP A CA 1
ATOM 726 C C . ASP A 1 91 ? 4.353 11.693 16.493 1.00 90.56 91 ASP A C 1
ATOM 728 O O . ASP A 1 91 ? 5.304 12.189 15.880 1.00 90.56 91 ASP A O 1
ATOM 732 N N . HIS A 1 92 ? 4.389 10.430 16.933 1.00 91.44 92 HIS A N 1
ATOM 733 C CA . HIS A 1 92 ? 5.535 9.546 16.712 1.00 91.44 92 HIS A CA 1
ATOM 734 C C . HIS A 1 92 ? 5.827 9.369 15.216 1.00 91.44 92 HIS A C 1
ATOM 736 O O . HIS A 1 92 ? 6.963 9.534 14.770 1.00 91.44 92 HIS A O 1
ATOM 742 N N . CYS A 1 93 ? 4.796 9.071 14.423 1.00 89.69 93 CYS A N 1
ATOM 743 C CA . CYS A 1 93 ? 4.962 8.817 12.998 1.00 89.69 93 CYS A CA 1
ATOM 744 C C . CYS A 1 93 ? 5.325 10.090 12.229 1.00 89.69 93 CYS A C 1
ATOM 746 O O . CYS A 1 93 ? 6.227 10.068 11.392 1.00 89.69 93 CYS A O 1
ATOM 748 N N . SER A 1 94 ? 4.659 11.209 12.514 1.00 87.75 94 SER A N 1
ATOM 749 C CA . SER A 1 94 ? 4.888 12.475 11.811 1.00 87.75 94 SER A CA 1
ATOM 750 C C . SER A 1 94 ? 6.265 13.069 12.113 1.00 87.75 94 SER A C 1
ATOM 752 O O . SER A 1 94 ? 6.958 13.473 11.180 1.00 87.75 94 SER A O 1
ATOM 754 N N . SER A 1 95 ? 6.711 13.047 13.374 1.00 89.31 95 SER A N 1
ATOM 755 C CA . SER A 1 95 ? 8.036 13.551 13.773 1.00 89.31 95 SER A CA 1
ATOM 756 C C . SER A 1 95 ? 9.201 12.765 13.159 1.00 89.31 95 SER A C 1
ATOM 758 O O . SER A 1 95 ? 10.280 13.324 12.963 1.00 89.31 95 SER A O 1
ATOM 760 N N . ARG A 1 96 ? 8.979 11.492 12.810 1.00 89.25 96 ARG A N 1
ATOM 761 C CA . ARG A 1 96 ? 9.976 10.600 12.191 1.00 89.25 96 ARG A CA 1
ATOM 762 C C . ARG A 1 96 ? 9.767 10.372 10.689 1.00 89.25 96 ARG A C 1
ATOM 764 O O . ARG A 1 96 ? 10.566 9.691 10.053 1.00 89.25 96 ARG A O 1
ATOM 771 N N . GLY A 1 97 ? 8.707 10.928 10.099 1.00 86.81 97 GLY A N 1
ATOM 772 C CA . GLY A 1 97 ? 8.369 10.716 8.686 1.00 86.81 97 GLY A CA 1
ATOM 773 C C . GLY A 1 97 ? 7.957 9.275 8.347 1.00 86.81 97 GLY A C 1
ATOM 774 O O . GLY A 1 97 ? 8.137 8.823 7.213 1.00 86.81 97 GLY A O 1
ATOM 775 N N . LEU A 1 98 ? 7.412 8.535 9.315 1.00 88.00 98 LEU A N 1
ATOM 776 C CA . LEU A 1 98 ? 6.994 7.145 9.155 1.00 88.00 98 LEU A CA 1
ATOM 777 C C . LEU A 1 98 ? 5.608 7.077 8.506 1.00 88.00 98 LEU A C 1
ATOM 779 O O . LEU A 1 98 ? 4.627 7.613 9.014 1.00 88.00 98 LEU A O 1
ATOM 783 N N . LYS A 1 99 ? 5.513 6.382 7.370 1.00 87.38 99 LYS A N 1
ATOM 784 C CA . LYS A 1 99 ? 4.267 6.276 6.588 1.00 87.38 99 LYS A CA 1
ATOM 785 C C . LYS A 1 99 ? 3.534 4.941 6.766 1.00 87.38 99 LYS A C 1
ATOM 787 O O . LYS A 1 99 ? 2.308 4.888 6.740 1.00 87.38 99 LYS A O 1
ATOM 792 N N . TYR A 1 100 ? 4.270 3.849 6.948 1.00 92.19 100 TYR A N 1
ATOM 793 C CA . TYR A 1 100 ? 3.704 2.499 6.999 1.00 92.19 100 TYR A CA 1
ATOM 794 C C . TYR A 1 100 ? 2.977 2.137 8.307 1.00 92.19 100 TYR A C 1
ATOM 796 O O . TYR A 1 100 ? 1.985 1.409 8.209 1.00 92.19 100 TYR A O 1
ATOM 804 N N . PRO A 1 101 ? 3.335 2.679 9.491 1.00 94.81 101 PRO A N 1
ATOM 805 C CA . PRO A 1 101 ? 2.560 2.436 10.711 1.00 94.81 101 PRO A CA 1
ATOM 806 C C . PRO A 1 101 ? 1.089 2.856 10.586 1.00 94.81 101 PRO A C 1
ATOM 808 O O . PRO A 1 101 ? 0.199 2.175 11.089 1.00 94.81 101 PRO A O 1
ATOM 811 N N . TYR A 1 102 ? 0.786 3.905 9.811 1.00 92.94 102 TYR A N 1
ATOM 812 C CA . TYR A 1 102 ? -0.598 4.296 9.523 1.00 92.94 102 TYR A CA 1
ATOM 813 C C . TYR A 1 102 ? -1.386 3.236 8.740 1.00 92.94 102 TYR A C 1
ATOM 815 O O . TYR A 1 102 ? -2.603 3.121 8.914 1.00 92.94 102 TYR A O 1
ATOM 823 N N . MET A 1 103 ? -0.715 2.463 7.880 1.00 94.69 103 MET A N 1
ATOM 824 C CA . MET A 1 103 ? -1.330 1.338 7.172 1.00 94.69 103 MET A CA 1
ATOM 825 C C . MET A 1 103 ? -1.586 0.170 8.128 1.00 94.69 103 MET A C 1
ATOM 827 O O . MET A 1 103 ? -2.672 -0.407 8.083 1.00 94.69 103 MET A O 1
ATOM 831 N N . VAL A 1 104 ? -0.643 -0.128 9.033 1.00 96.25 104 VAL A N 1
ATOM 832 C CA . VAL A 1 104 ? -0.813 -1.170 10.064 1.00 96.25 104 VAL A CA 1
ATOM 833 C C . VAL A 1 104 ? -1.924 -0.809 11.043 1.00 96.25 104 VAL A C 1
ATOM 835 O O . VAL A 1 104 ? -2.769 -1.648 11.341 1.00 96.25 104 VAL A O 1
ATOM 838 N N . ARG A 1 105 ? -1.998 0.452 11.482 1.00 94.44 105 ARG A N 1
ATOM 839 C CA . ARG A 1 105 ? -3.111 0.972 12.288 1.00 94.44 105 ARG A CA 1
ATOM 840 C C . ARG A 1 105 ? -4.454 0.676 11.631 1.00 94.44 105 ARG A C 1
ATOM 842 O O . ARG A 1 105 ? -5.371 0.168 12.277 1.00 94.44 105 ARG A O 1
ATOM 849 N N . ARG A 1 106 ? -4.584 1.036 10.350 1.00 94.19 106 ARG A N 1
ATOM 850 C CA . ARG A 1 106 ? -5.835 0.843 9.617 1.00 94.19 106 ARG A CA 1
ATOM 851 C C . ARG A 1 106 ? -6.166 -0.640 9.494 1.00 94.19 106 ARG A C 1
ATOM 853 O O . ARG A 1 106 ? -7.306 -1.012 9.740 1.00 94.19 106 ARG A O 1
ATOM 860 N N . LEU A 1 107 ? -5.170 -1.471 9.193 1.00 95.62 107 LEU A N 1
ATOM 861 C CA . LEU A 1 107 ? -5.332 -2.919 9.190 1.00 95.62 107 LEU A CA 1
ATOM 862 C C . LEU A 1 107 ? -5.822 -3.442 10.538 1.00 95.62 107 LEU A C 1
ATOM 864 O O . LEU A 1 107 ? -6.774 -4.206 10.566 1.00 95.62 107 LEU A O 1
ATOM 868 N N . ALA A 1 108 ? -5.211 -3.031 11.647 1.00 96.69 108 ALA A N 1
ATOM 869 C CA . ALA A 1 108 ? -5.635 -3.474 12.968 1.00 96.69 108 ALA A CA 1
ATOM 870 C C . ALA A 1 108 ? -7.115 -3.133 13.211 1.00 96.69 108 ALA A C 1
ATOM 872 O O . ALA A 1 108 ? -7.869 -3.984 13.669 1.00 96.69 108 ALA A O 1
ATOM 873 N N . CYS A 1 109 ? -7.567 -1.939 12.804 1.00 95.69 109 CYS A N 1
ATOM 874 C CA . CYS A 1 109 ? -8.986 -1.570 12.865 1.00 95.69 109 CYS A CA 1
ATOM 875 C C . CYS A 1 109 ? -9.875 -2.486 12.003 1.00 95.69 109 CYS A C 1
ATOM 877 O O . CYS A 1 109 ? -11.004 -2.788 12.386 1.00 95.69 109 CYS A O 1
ATOM 879 N N . MET A 1 110 ? -9.378 -2.932 10.849 1.00 95.19 110 MET A N 1
ATOM 880 C CA . MET A 1 110 ? -10.082 -3.847 9.945 1.00 95.19 110 MET A CA 1
ATOM 881 C C . MET A 1 110 ? -10.138 -5.281 10.477 1.00 95.19 110 MET A C 1
ATOM 883 O O . MET A 1 110 ? -11.166 -5.931 10.342 1.00 95.19 110 MET A O 1
ATOM 887 N N . VAL A 1 111 ? -9.078 -5.758 11.129 1.00 96.12 111 VAL A N 1
ATOM 888 C CA . VAL A 1 111 ? -9.083 -7.065 11.802 1.00 96.12 111 VAL A CA 1
ATOM 889 C C . VAL A 1 111 ? -10.047 -7.043 12.991 1.00 96.12 111 VAL A C 1
ATOM 891 O O . VAL A 1 111 ? -10.883 -7.931 13.114 1.00 96.12 111 VAL A O 1
ATOM 894 N N . ILE A 1 112 ? -10.009 -5.988 13.817 1.00 95.88 112 ILE A N 1
ATOM 895 C CA . ILE A 1 112 ? -10.908 -5.822 14.977 1.00 95.88 112 ILE A CA 1
ATOM 896 C C . ILE A 1 112 ? -12.384 -5.766 14.555 1.00 95.88 112 ILE A C 1
ATOM 898 O O . ILE A 1 112 ? -13.246 -6.279 15.262 1.00 95.88 112 ILE A O 1
ATOM 902 N N . SER A 1 113 ? -12.688 -5.138 13.417 1.00 94.50 113 SER A N 1
ATOM 903 C CA . SER A 1 113 ? -14.058 -5.068 12.883 1.00 94.50 113 SER A CA 1
ATOM 904 C C . SER A 1 113 ? -14.498 -6.328 12.131 1.00 94.50 113 SER A C 1
ATOM 906 O O . SER A 1 113 ? -15.670 -6.429 11.779 1.00 94.50 113 SER A O 1
ATOM 908 N N . GLY A 1 114 ? -13.598 -7.292 11.906 1.00 93.88 114 GLY A N 1
ATOM 909 C CA . GLY A 1 114 ? -13.883 -8.519 11.160 1.00 93.88 114 GLY A CA 1
ATOM 910 C C . GLY A 1 114 ? -13.901 -8.349 9.636 1.00 93.88 114 GLY A C 1
ATOM 911 O O . GLY A 1 114 ? -14.269 -9.283 8.928 1.00 93.88 114 GLY A O 1
ATOM 912 N N . ASP A 1 115 ? -13.481 -7.193 9.115 1.00 91.44 115 ASP A N 1
ATOM 913 C CA . ASP A 1 115 ? -13.446 -6.916 7.674 1.00 91.44 115 ASP A CA 1
ATOM 914 C C . ASP A 1 115 ? -12.366 -7.737 6.943 1.00 91.44 115 ASP A C 1
ATOM 916 O O . ASP A 1 115 ? -12.486 -8.007 5.746 1.00 91.44 115 ASP A O 1
ATOM 920 N N . VAL A 1 116 ? -11.296 -8.129 7.644 1.00 93.88 116 VAL A N 1
ATOM 921 C CA . VAL A 1 116 ? -10.231 -9.013 7.138 1.00 93.88 116 VAL A CA 1
ATOM 922 C C . VAL A 1 116 ? -9.692 -9.923 8.246 1.00 93.88 116 VAL A C 1
ATOM 924 O O . VAL A 1 116 ? -9.732 -9.566 9.421 1.00 93.88 116 VAL A O 1
ATOM 927 N N . GLY A 1 117 ? -9.138 -11.082 7.874 1.00 95.31 117 GLY A N 1
ATOM 928 C CA . GLY A 1 117 ? -8.374 -11.938 8.795 1.00 95.31 117 GLY A CA 1
ATOM 929 C C . GLY A 1 117 ? -7.029 -11.317 9.184 1.00 95.31 117 GLY A C 1
ATOM 930 O O . GLY A 1 117 ? -6.545 -10.427 8.498 1.00 95.31 117 GLY A O 1
ATOM 931 N N . ALA A 1 118 ? -6.395 -11.765 10.269 1.00 96.69 118 ALA A N 1
ATOM 932 C CA . ALA A 1 118 ? -5.095 -11.234 10.709 1.00 96.69 118 ALA A CA 1
ATOM 933 C C . ALA A 1 118 ? -3.906 -11.671 9.822 1.00 96.69 118 ALA A C 1
ATOM 935 O O . ALA A 1 118 ? -2.859 -11.027 9.842 1.00 96.69 118 ALA A O 1
ATOM 936 N N . ASP A 1 119 ? -4.093 -12.731 9.039 1.00 95.88 119 ASP A N 1
ATOM 937 C CA . ASP A 1 119 ? -3.150 -13.423 8.144 1.00 95.88 119 ASP A CA 1
ATOM 938 C C . ASP A 1 119 ? -3.231 -12.943 6.681 1.00 95.88 119 ASP A C 1
ATOM 940 O O . ASP A 1 119 ? -2.568 -13.453 5.780 1.00 95.88 119 ASP A O 1
ATOM 944 N N . CYS A 1 120 ? -4.050 -11.928 6.418 1.00 94.94 120 CYS A N 1
ATOM 945 C CA . CYS A 1 120 ? -4.404 -11.445 5.083 1.00 94.94 120 CYS A CA 1
ATOM 946 C C . CYS A 1 120 ? -3.233 -10.971 4.193 1.00 94.94 120 CYS A C 1
ATOM 948 O O . CYS A 1 120 ? -3.446 -10.784 2.993 1.00 94.94 120 CYS A O 1
ATOM 950 N N . LEU A 1 121 ? -2.021 -10.776 4.733 1.00 96.38 121 LEU A N 1
ATOM 951 C CA . LEU A 1 121 ? -0.802 -10.496 3.952 1.00 96.38 121 LEU A CA 1
ATOM 952 C C . LEU A 1 121 ? 0.237 -11.618 4.007 1.00 96.38 121 LEU A C 1
ATOM 954 O O . LEU A 1 121 ? 1.309 -11.443 3.434 1.00 96.38 121 LEU A O 1
ATOM 958 N N . ASP A 1 122 ? -0.020 -12.748 4.662 1.00 95.69 122 ASP A N 1
ATOM 959 C CA . ASP A 1 122 ? 1.025 -13.729 4.985 1.00 95.69 122 ASP A CA 1
ATOM 960 C C . ASP A 1 122 ? 1.739 -14.289 3.753 1.00 95.69 122 ASP A C 1
ATOM 962 O O . ASP A 1 122 ? 2.945 -14.541 3.816 1.00 95.69 122 ASP A O 1
ATOM 966 N N . ILE A 1 123 ? 1.023 -14.375 2.628 1.00 95.81 123 ILE A N 1
ATOM 967 C CA . ILE A 1 123 ? 1.544 -14.795 1.319 1.00 95.81 123 ILE A CA 1
ATOM 968 C C . ILE A 1 123 ? 2.554 -13.808 0.706 1.00 95.81 123 ILE A C 1
ATOM 970 O O . ILE A 1 123 ? 3.305 -14.181 -0.191 1.00 95.81 123 ILE A O 1
ATOM 974 N N . LEU A 1 124 ? 2.574 -12.548 1.147 1.00 96.94 124 LEU A N 1
ATOM 975 C CA . LEU A 1 124 ? 3.474 -11.532 0.608 1.00 96.94 124 LEU A CA 1
ATOM 976 C C . LEU A 1 124 ? 4.878 -11.653 1.198 1.00 96.94 124 LEU A C 1
ATOM 978 O O . LEU A 1 124 ? 5.051 -11.946 2.384 1.00 96.94 124 LEU A O 1
ATOM 982 N N . GLN A 1 125 ? 5.876 -11.340 0.371 1.00 96.25 125 GLN A N 1
ATOM 983 C CA . GLN A 1 125 ? 7.284 -11.347 0.754 1.00 96.25 125 GLN A CA 1
ATOM 984 C C . GLN A 1 125 ? 7.546 -10.305 1.859 1.00 96.25 125 GLN A C 1
ATOM 986 O O . GLN A 1 125 ? 7.235 -9.127 1.661 1.00 96.25 125 GLN A O 1
ATOM 991 N N . PRO A 1 126 ? 8.110 -10.682 3.019 1.00 96.69 126 PRO A N 1
ATOM 992 C CA . PRO A 1 126 ? 8.535 -9.721 4.028 1.00 96.69 126 PRO A CA 1
ATOM 993 C C . PRO A 1 126 ? 9.876 -9.075 3.651 1.00 96.69 126 PRO A C 1
ATOM 995 O O . PRO A 1 126 ? 10.737 -9.703 3.037 1.00 96.69 126 PRO A O 1
ATOM 998 N N . ALA A 1 127 ? 10.078 -7.825 4.066 1.00 94.81 127 ALA A N 1
ATOM 999 C CA . ALA A 1 127 ? 11.377 -7.165 3.995 1.00 94.81 127 ALA A CA 1
ATOM 1000 C C . ALA A 1 127 ? 12.424 -7.877 4.866 1.00 94.81 127 ALA A C 1
ATOM 1002 O O . ALA A 1 127 ? 12.111 -8.374 5.951 1.00 94.81 127 ALA A O 1
ATOM 1003 N N . GLN A 1 128 ? 13.688 -7.828 4.445 1.00 90.94 128 GLN A N 1
ATOM 1004 C CA . GLN A 1 128 ? 14.802 -8.173 5.320 1.00 90.94 128 GLN A CA 1
ATOM 1005 C C . GLN A 1 128 ? 14.994 -7.057 6.356 1.00 90.94 128 GLN A C 1
ATOM 1007 O O . GLN A 1 128 ? 15.256 -5.906 6.009 1.00 90.94 128 GLN A O 1
ATOM 1012 N N . LEU A 1 129 ? 14.842 -7.393 7.636 1.00 92.00 129 LEU A N 1
ATOM 1013 C CA . LEU A 1 129 ? 14.950 -6.435 8.734 1.00 92.00 129 LEU A CA 1
ATOM 1014 C C . LEU A 1 129 ? 16.326 -6.521 9.397 1.00 92.00 129 LEU A C 1
ATOM 1016 O O . LEU A 1 129 ? 16.858 -7.608 9.613 1.00 92.00 129 LEU A O 1
ATOM 1020 N N . HIS A 1 130 ? 16.882 -5.366 9.753 1.00 88.94 130 HIS A N 1
ATOM 1021 C CA . HIS A 1 130 ? 18.082 -5.259 10.581 1.00 88.94 130 HIS A CA 1
ATOM 1022 C C . HIS A 1 130 ? 17.711 -4.853 12.013 1.00 88.94 130 HIS A C 1
ATOM 1024 O O . HIS A 1 130 ? 16.629 -4.315 12.255 1.00 88.94 130 HIS A O 1
ATOM 1030 N N . GLN A 1 131 ? 18.627 -5.067 12.962 1.00 88.50 131 GLN A N 1
ATOM 1031 C CA . GLN A 1 131 ? 18.363 -4.904 14.398 1.00 88.50 131 GLN A CA 1
ATOM 1032 C C . GLN A 1 131 ? 17.801 -3.524 14.777 1.00 88.50 131 GLN A C 1
ATOM 1034 O O . GLN A 1 131 ? 16.870 -3.443 15.570 1.00 88.50 131 GLN A O 1
ATOM 1039 N N . GLY A 1 132 ? 18.330 -2.446 14.189 1.00 88.25 132 GLY A N 1
ATOM 1040 C CA . GLY A 1 132 ? 17.838 -1.086 14.443 1.00 88.25 132 GLY A CA 1
ATOM 1041 C C . GLY A 1 132 ? 16.376 -0.887 14.028 1.00 88.25 132 GLY A C 1
ATOM 1042 O O . GLY A 1 132 ? 15.603 -0.315 14.788 1.00 88.25 132 GLY A O 1
ATOM 1043 N N . THR A 1 133 ? 15.975 -1.434 12.873 1.00 89.44 133 THR A N 1
ATOM 1044 C CA . THR A 1 133 ? 14.571 -1.397 12.436 1.00 89.44 133 THR A CA 1
ATOM 1045 C C . THR A 1 133 ? 13.680 -2.188 13.386 1.00 89.44 133 THR A C 1
ATOM 1047 O O . THR A 1 133 ? 12.588 -1.734 13.694 1.00 89.44 133 THR A O 1
ATOM 1050 N N . LEU A 1 134 ? 14.130 -3.349 13.879 1.00 93.62 134 LEU A N 1
ATOM 1051 C CA . LEU A 1 134 ? 13.334 -4.140 14.821 1.00 93.62 134 LEU A CA 1
ATOM 1052 C C . LEU A 1 134 ? 13.000 -3.333 16.078 1.00 93.62 134 LEU A C 1
ATOM 1054 O O . LEU A 1 134 ? 11.835 -3.274 16.438 1.00 93.62 134 LEU A O 1
ATOM 1058 N N . ILE A 1 135 ? 13.980 -2.654 16.681 1.00 93.06 135 ILE A N 1
ATOM 1059 C CA . ILE A 1 135 ? 13.764 -1.831 17.884 1.00 93.06 135 ILE A CA 1
ATOM 1060 C C . ILE A 1 135 ? 12.714 -0.740 17.630 1.00 93.06 135 ILE A C 1
ATOM 1062 O O . ILE A 1 135 ? 11.788 -0.599 18.424 1.00 93.06 135 ILE A O 1
ATOM 1066 N N . GLU A 1 136 ? 12.809 -0.021 16.506 1.00 92.69 136 GLU A N 1
ATOM 1067 C CA . GLU A 1 136 ? 11.808 0.990 16.134 1.00 92.69 136 GLU A CA 1
ATOM 1068 C C . GLU A 1 136 ? 10.407 0.374 15.988 1.00 92.69 136 GLU A C 1
ATOM 1070 O O . GLU A 1 136 ? 9.440 0.891 16.543 1.00 92.69 136 GLU A O 1
ATOM 1075 N N . MET A 1 137 ? 10.294 -0.783 15.330 1.00 95.94 137 MET A N 1
ATOM 1076 C CA . MET A 1 137 ? 9.013 -1.482 15.186 1.00 95.94 137 MET A CA 1
ATOM 1077 C C . MET A 1 137 ? 8.435 -1.965 16.526 1.00 95.94 137 MET A C 1
ATOM 1079 O O . MET A 1 137 ? 7.215 -2.039 16.671 1.00 95.94 137 MET A O 1
ATOM 1083 N N . GLU A 1 138 ? 9.276 -2.310 17.505 1.00 96.50 138 GLU A N 1
ATOM 1084 C CA . GLU A 1 138 ? 8.818 -2.669 18.852 1.00 96.50 138 GLU A CA 1
ATOM 1085 C C . GLU A 1 138 ? 8.240 -1.454 19.595 1.00 96.50 138 GLU A C 1
ATOM 1087 O O . GLU A 1 138 ? 7.183 -1.575 20.215 1.00 96.50 138 GLU A O 1
ATOM 1092 N N . GLU A 1 139 ? 8.868 -0.276 19.479 1.00 95.12 139 GLU A N 1
ATOM 1093 C CA . GLU A 1 139 ? 8.331 0.984 20.022 1.00 95.12 139 GLU A CA 1
ATOM 1094 C C . GLU A 1 139 ? 6.960 1.317 19.409 1.00 95.12 139 GLU A C 1
ATOM 1096 O O . GLU A 1 139 ? 6.002 1.622 20.127 1.00 95.12 139 GLU A O 1
ATOM 1101 N N . GLU A 1 140 ? 6.847 1.221 18.082 1.00 96.31 140 GLU A N 1
ATOM 1102 C CA . GLU A 1 140 ? 5.598 1.467 17.357 1.00 96.31 140 GLU A CA 1
ATOM 1103 C C . GLU A 1 140 ? 4.485 0.484 17.766 1.00 96.31 140 GLU A C 1
ATOM 1105 O O . GLU A 1 140 ? 3.325 0.879 17.933 1.00 96.31 140 GLU A O 1
ATOM 1110 N N . PHE A 1 141 ? 4.831 -0.794 17.953 1.00 97.88 141 PHE A N 1
ATOM 1111 C CA . PHE A 1 141 ? 3.906 -1.820 18.428 1.00 97.88 141 PHE A CA 1
ATOM 1112 C C . PHE A 1 141 ? 3.345 -1.480 19.814 1.00 97.88 141 PHE A C 1
ATOM 1114 O O . PHE A 1 141 ? 2.127 -1.536 20.011 1.00 97.88 141 PHE A O 1
ATOM 1121 N N . GLU A 1 142 ? 4.207 -1.111 20.765 1.00 97.25 142 GLU A N 1
ATOM 1122 C CA . GLU A 1 142 ? 3.781 -0.758 22.123 1.00 97.25 142 GLU A CA 1
ATOM 1123 C C . GLU A 1 142 ? 2.867 0.473 22.122 1.00 97.25 142 GLU A C 1
ATOM 1125 O O . GLU A 1 142 ? 1.841 0.491 22.815 1.00 97.25 142 GLU A O 1
ATOM 1130 N N . LEU A 1 143 ? 3.167 1.473 21.284 1.00 96.62 143 LEU A N 1
ATOM 1131 C CA . LEU A 1 143 ? 2.285 2.622 21.074 1.00 96.62 143 LEU A CA 1
ATOM 1132 C C . LEU A 1 143 ? 0.911 2.170 20.570 1.00 96.62 143 LEU A C 1
ATOM 1134 O O . LEU A 1 143 ? -0.092 2.446 21.233 1.00 96.62 143 LEU A O 1
ATOM 1138 N N . LEU A 1 144 ? 0.861 1.416 19.467 1.00 96.50 144 LEU A N 1
ATOM 1139 C CA . LEU A 1 144 ? -0.391 0.942 18.870 1.00 96.50 144 LEU A CA 1
ATOM 1140 C C . LEU A 1 144 ? -1.225 0.113 19.860 1.00 96.50 144 LEU A C 1
ATOM 1142 O O . LEU A 1 144 ? -2.427 0.351 20.014 1.00 96.50 144 LEU A O 1
ATOM 1146 N N . LYS A 1 145 ? -0.596 -0.831 20.568 1.00 96.31 145 LYS A N 1
ATOM 1147 C CA . LYS A 1 145 ? -1.274 -1.687 21.550 1.00 96.31 145 LYS A CA 1
ATOM 1148 C C . LYS A 1 145 ? -1.790 -0.883 22.743 1.00 96.31 145 LYS A C 1
ATOM 1150 O O . LYS A 1 145 ? -2.929 -1.078 23.175 1.00 96.31 145 LYS A O 1
ATOM 1155 N N . SER A 1 146 ? -0.992 0.052 23.260 1.00 95.19 146 SER A N 1
ATOM 1156 C CA . SER A 1 146 ? -1.405 0.911 24.374 1.00 95.19 146 SER A CA 1
ATOM 1157 C C . SER A 1 146 ? -2.578 1.824 24.002 1.00 95.19 146 SER A C 1
ATOM 1159 O O . SER A 1 146 ? -3.451 2.060 24.840 1.00 95.19 146 SER A O 1
ATOM 1161 N N . THR A 1 147 ? -2.629 2.283 22.751 1.00 95.31 147 THR A N 1
ATOM 1162 C CA . THR A 1 147 ? -3.693 3.128 22.208 1.00 95.31 147 THR A CA 1
ATOM 1163 C C . THR A 1 147 ? -5.037 2.394 22.176 1.00 95.31 147 THR A C 1
ATOM 1165 O O . THR A 1 147 ? -6.023 2.915 22.699 1.00 95.31 147 THR A O 1
ATOM 1168 N N . PHE A 1 148 ? -5.085 1.150 21.685 1.00 95.81 148 PHE A N 1
ATOM 1169 C CA . PHE A 1 148 ? -6.314 0.344 21.749 1.00 95.81 148 PHE A CA 1
ATOM 1170 C C . PHE A 1 148 ? -6.739 0.028 23.188 1.00 95.81 148 PHE A C 1
ATOM 1172 O O . PHE A 1 148 ? -7.921 0.138 23.519 1.00 95.81 148 PHE A O 1
ATOM 1179 N N . ARG A 1 149 ? -5.783 -0.291 24.072 1.00 94.12 149 ARG A N 1
ATOM 1180 C CA . ARG A 1 149 ? -6.064 -0.551 25.493 1.00 94.12 149 ARG A CA 1
ATOM 1181 C C . ARG A 1 149 ? -6.684 0.664 26.191 1.00 94.12 149 ARG A C 1
ATOM 1183 O O . ARG A 1 149 ? -7.664 0.513 26.913 1.00 94.12 149 ARG A O 1
ATOM 1190 N N . LYS A 1 150 ? -6.144 1.871 25.973 1.00 94.69 150 LYS A N 1
ATOM 1191 C CA . LYS A 1 150 ? -6.682 3.125 26.543 1.00 94.69 150 LYS A CA 1
ATOM 1192 C C . LYS A 1 150 ? -8.095 3.436 26.046 1.00 94.69 150 LYS A C 1
ATOM 1194 O O . LYS A 1 150 ? -8.887 3.984 26.802 1.00 94.69 150 LYS A O 1
ATOM 1199 N N . ALA A 1 151 ? -8.412 3.056 24.811 1.00 94.56 151 ALA A N 1
ATOM 1200 C CA . ALA A 1 151 ? -9.750 3.185 24.242 1.00 94.56 151 ALA A CA 1
ATOM 1201 C C . ALA A 1 151 ? -10.742 2.105 24.734 1.00 94.56 151 ALA A C 1
ATOM 1203 O O . ALA A 1 151 ? -11.883 2.072 24.280 1.00 94.56 151 ALA A O 1
ATOM 1204 N N . GLY A 1 152 ? -10.334 1.226 25.660 1.00 93.88 152 GLY A N 1
ATOM 1205 C CA . GLY A 1 152 ? -11.212 0.237 26.290 1.00 93.88 152 GLY A CA 1
ATOM 1206 C C . GLY A 1 152 ? -11.549 -0.967 25.409 1.00 93.88 152 GLY A C 1
ATOM 1207 O O . GLY A 1 152 ? -12.536 -1.653 25.672 1.00 93.88 152 GLY A O 1
ATOM 1208 N N . PHE A 1 153 ? -10.763 -1.236 24.362 1.00 92.38 153 PHE A N 1
ATOM 1209 C CA . PHE A 1 153 ? -10.944 -2.443 23.556 1.00 92.38 153 PHE A CA 1
ATOM 1210 C C . PHE A 1 153 ? -10.598 -3.688 24.372 1.00 92.38 153 PHE A C 1
ATOM 1212 O O . PHE A 1 153 ? -9.545 -3.747 25.008 1.00 92.38 153 PHE A O 1
ATOM 1219 N N . GLN A 1 154 ? -11.495 -4.676 24.342 1.00 84.56 154 GLN A N 1
ATOM 1220 C CA . GLN A 1 154 ? -11.323 -5.938 25.058 1.00 84.56 154 GLN A CA 1
ATOM 1221 C C . GLN A 1 154 ? -10.085 -6.696 24.570 1.00 84.56 154 GLN A C 1
ATOM 1223 O O . GLN A 1 154 ? -9.724 -6.646 23.388 1.00 84.56 154 GLN A O 1
ATOM 1228 N N . GLU A 1 155 ? -9.449 -7.425 25.486 1.00 82.31 155 GLU A N 1
ATOM 1229 C CA . GLU A 1 155 ? -8.239 -8.183 25.178 1.00 82.31 155 GLU A CA 1
ATOM 1230 C C . GLU A 1 155 ? -8.517 -9.260 24.122 1.00 82.31 155 GLU A C 1
ATOM 1232 O O . GLU A 1 155 ? -7.708 -9.398 23.206 1.00 82.31 155 GLU A O 1
ATOM 1237 N N . GLU A 1 156 ? -9.693 -9.910 24.134 1.00 86.38 156 GLU A N 1
ATOM 1238 C CA . GLU A 1 156 ? -10.045 -10.936 23.140 1.00 86.38 156 GLU A CA 1
ATOM 1239 C C . GLU A 1 156 ? -9.992 -10.402 21.699 1.00 86.38 156 GLU A C 1
ATOM 1241 O O . GLU A 1 156 ? -9.428 -11.053 20.817 1.00 86.38 156 GLU A O 1
ATOM 1246 N N . LEU A 1 157 ? -10.503 -9.186 21.471 1.00 87.69 157 LEU A N 1
ATOM 1247 C CA . LEU A 1 157 ? -10.538 -8.542 20.150 1.00 87.69 157 LEU A CA 1
ATOM 1248 C C . LEU A 1 157 ? -9.157 -8.091 19.659 1.00 87.69 157 LEU A C 1
ATOM 1250 O O . LEU A 1 157 ? -8.987 -7.820 18.474 1.00 87.69 157 LEU A O 1
ATOM 1254 N N . THR A 1 158 ? -8.172 -8.000 20.553 1.00 91.75 158 THR A N 1
ATOM 1255 C CA . THR A 1 158 ? -6.807 -7.549 20.237 1.00 91.75 158 THR A CA 1
ATOM 1256 C C . THR A 1 158 ? -5.761 -8.650 20.421 1.00 91.75 158 THR A C 1
ATOM 1258 O O . THR A 1 158 ? -4.569 -8.388 20.281 1.00 91.75 158 THR A O 1
ATOM 1261 N N . THR A 1 159 ? -6.181 -9.897 20.656 1.00 95.06 159 THR A N 1
ATOM 1262 C CA . THR A 1 159 ? -5.292 -11.066 20.817 1.00 95.06 159 THR A CA 1
ATOM 1263 C C . THR A 1 159 ? -4.330 -11.262 19.646 1.00 95.06 159 THR A C 1
ATOM 1265 O O . THR A 1 159 ? -3.171 -11.619 19.856 1.00 95.06 159 THR A O 1
ATOM 1268 N N . PHE A 1 160 ? -4.772 -10.981 18.416 1.00 96.69 160 PHE A N 1
ATOM 1269 C CA . PHE A 1 160 ? -3.926 -11.055 17.220 1.00 96.69 160 PHE A CA 1
ATOM 1270 C C . PHE A 1 160 ? -2.783 -10.023 17.231 1.00 96.69 160 PHE A C 1
ATOM 1272 O O . PHE A 1 160 ? -1.738 -10.258 16.619 1.00 96.69 160 PHE A O 1
ATOM 1279 N N . LEU A 1 161 ? -2.966 -8.885 17.917 1.00 97.06 161 LEU A N 1
ATOM 1280 C CA . LEU A 1 161 ? -2.035 -7.757 17.963 1.00 97.06 161 LEU A CA 1
ATOM 1281 C C . LEU A 1 161 ? -0.874 -8.078 18.912 1.00 97.06 161 LEU A C 1
ATOM 1283 O O . LEU A 1 161 ? -0.743 -7.565 20.029 1.00 97.06 161 LEU A O 1
ATOM 1287 N N . THR A 1 162 ? -0.017 -8.974 18.441 1.00 98.00 162 THR A N 1
ATOM 1288 C CA . THR A 1 162 ? 1.250 -9.337 19.068 1.00 98.00 162 THR A CA 1
ATOM 1289 C C . THR A 1 162 ? 2.398 -8.559 18.432 1.00 98.00 162 THR A C 1
ATOM 1291 O O . THR A 1 162 ? 2.303 -8.08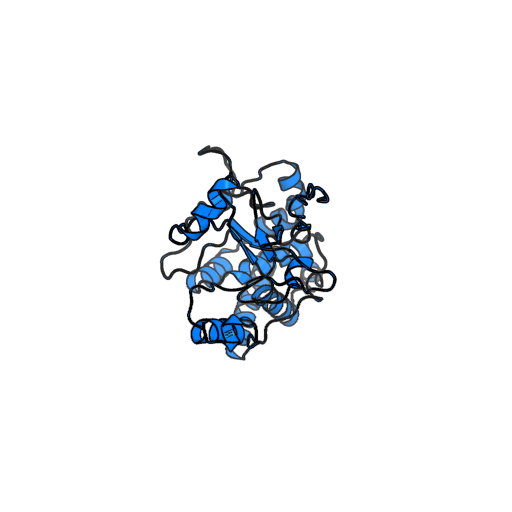9 17.296 1.00 98.00 162 THR A O 1
ATOM 1294 N N . LYS A 1 163 ? 3.523 -8.474 19.148 1.00 97.81 163 LYS A N 1
ATOM 1295 C CA . LYS A 1 163 ? 4.757 -7.864 18.638 1.00 97.81 163 LYS A CA 1
ATOM 1296 C C . LYS A 1 163 ? 5.197 -8.509 17.322 1.00 97.81 163 LYS A C 1
ATOM 1298 O O . LYS A 1 163 ? 5.513 -7.821 16.357 1.00 97.81 163 LYS A O 1
ATOM 1303 N N . GLN A 1 164 ? 5.132 -9.841 17.268 1.00 97.62 164 GLN A N 1
ATOM 1304 C CA . GLN A 1 164 ? 5.475 -10.609 16.076 1.00 97.62 164 GLN A CA 1
ATOM 1305 C C . GLN A 1 164 ? 4.536 -10.303 14.907 1.00 97.62 164 GLN A C 1
ATOM 1307 O O . GLN A 1 164 ? 5.007 -10.147 13.783 1.00 97.62 164 GLN A O 1
ATOM 1312 N N . TRP A 1 165 ? 3.228 -10.192 15.161 1.00 98.19 165 TRP A N 1
ATOM 1313 C CA . TRP A 1 165 ? 2.260 -9.818 14.131 1.00 98.19 165 TRP A CA 1
ATOM 1314 C C . TRP A 1 165 ? 2.569 -8.432 13.561 1.00 98.19 165 TRP A C 1
ATOM 1316 O O . TRP A 1 165 ? 2.672 -8.283 12.345 1.00 98.19 165 TRP A O 1
ATOM 1326 N N . TYR A 1 166 ? 2.807 -7.441 14.425 1.00 98.44 166 TYR A N 1
ATOM 1327 C CA . TYR A 1 166 ? 3.109 -6.074 13.997 1.00 98.44 166 TYR A CA 1
ATOM 1328 C C . TYR A 1 166 ? 4.363 -6.016 13.113 1.00 98.44 166 TYR A C 1
ATOM 1330 O O . TYR A 1 166 ? 4.305 -5.501 11.994 1.00 98.44 166 TYR A O 1
ATOM 1338 N N . ILE A 1 167 ? 5.463 -6.626 13.568 1.00 98.00 167 ILE A N 1
ATOM 1339 C CA . ILE A 1 167 ? 6.724 -6.703 12.814 1.00 98.00 167 ILE A CA 1
ATOM 1340 C C . ILE A 1 167 ? 6.508 -7.414 11.470 1.00 98.00 167 ILE A C 1
ATOM 1342 O O . ILE A 1 167 ? 6.935 -6.914 10.429 1.00 98.00 167 ILE A O 1
ATOM 1346 N N . ASN A 1 168 ? 5.803 -8.551 11.464 1.00 97.75 168 ASN A N 1
ATOM 1347 C CA . ASN A 1 168 ? 5.549 -9.338 10.255 1.00 97.75 168 ASN A CA 1
ATOM 1348 C C . ASN A 1 168 ? 4.717 -8.584 9.213 1.00 97.75 168 ASN A C 1
ATOM 1350 O O . ASN A 1 168 ? 5.017 -8.668 8.017 1.00 97.75 168 ASN A O 1
ATOM 1354 N N . ILE A 1 169 ? 3.675 -7.873 9.646 1.00 97.94 169 ILE A N 1
ATOM 1355 C CA . ILE A 1 169 ? 2.836 -7.064 8.762 1.00 97.94 169 ILE A CA 1
ATOM 1356 C C . ILE A 1 169 ? 3.637 -5.886 8.221 1.00 97.94 169 ILE A C 1
ATOM 1358 O O . ILE A 1 169 ? 3.633 -5.642 7.014 1.00 97.94 169 ILE A O 1
ATOM 1362 N N . LEU A 1 170 ? 4.343 -5.160 9.085 1.00 96.69 170 LEU A N 1
ATOM 1363 C CA . LEU A 1 170 ? 5.078 -3.974 8.672 1.00 96.69 170 LEU A CA 1
ATOM 1364 C C . LEU A 1 170 ? 6.222 -4.335 7.714 1.00 96.69 170 LEU A C 1
ATOM 1366 O O . LEU A 1 170 ? 6.402 -3.654 6.705 1.00 96.69 170 LEU A O 1
ATOM 1370 N N . ALA A 1 171 ? 6.923 -5.450 7.946 1.00 96.94 171 ALA A N 1
ATOM 1371 C CA . ALA A 1 171 ? 7.919 -5.988 7.019 1.00 96.94 171 ALA A CA 1
ATOM 1372 C C . ALA A 1 171 ? 7.335 -6.234 5.621 1.00 96.94 171 ALA A C 1
ATOM 1374 O O . ALA A 1 171 ? 7.970 -5.900 4.623 1.00 96.94 171 ALA A O 1
ATOM 1375 N N . ARG A 1 172 ? 6.118 -6.780 5.530 1.00 97.62 172 ARG A N 1
ATOM 1376 C CA . ARG A 1 172 ? 5.438 -7.028 4.249 1.00 97.62 172 ARG A CA 1
ATOM 1377 C C . ARG A 1 172 ? 4.976 -5.740 3.593 1.00 97.62 172 ARG A C 1
ATOM 1379 O O . ARG A 1 172 ? 5.230 -5.535 2.411 1.00 97.62 172 ARG A O 1
ATOM 1386 N N . ILE A 1 173 ? 4.353 -4.837 4.345 1.00 96.25 173 ILE A N 1
ATOM 1387 C CA . ILE A 1 173 ? 3.915 -3.540 3.815 1.00 96.25 173 ILE A CA 1
ATOM 1388 C C . ILE A 1 173 ? 5.106 -2.768 3.232 1.00 96.25 173 ILE A C 1
ATOM 1390 O O . ILE A 1 173 ? 4.973 -2.186 2.160 1.00 96.25 173 ILE A O 1
ATOM 1394 N N . ARG A 1 174 ? 6.282 -2.804 3.872 1.00 93.56 174 ARG A N 1
ATOM 1395 C CA . ARG A 1 174 ? 7.465 -2.042 3.437 1.00 93.56 174 ARG A CA 1
ATOM 1396 C C . ARG A 1 174 ? 7.906 -2.310 1.999 1.00 93.56 174 ARG A C 1
ATOM 1398 O O . ARG A 1 174 ? 8.291 -1.354 1.332 1.00 93.56 174 ARG A O 1
ATOM 1405 N N . VAL A 1 175 ? 7.838 -3.561 1.545 1.00 94.19 175 VAL A N 1
ATOM 1406 C CA . VAL A 1 175 ? 8.290 -3.971 0.200 1.00 94.19 175 VAL A CA 1
ATOM 1407 C C . VAL A 1 175 ? 7.145 -4.202 -0.787 1.00 94.19 175 VAL A C 1
ATOM 1409 O O . VAL A 1 175 ? 7.395 -4.305 -1.981 1.00 94.19 175 VAL A O 1
ATOM 1412 N N . ASN A 1 176 ? 5.893 -4.237 -0.316 1.00 96.19 176 ASN A N 1
ATOM 1413 C CA . ASN A 1 176 ? 4.716 -4.503 -1.155 1.00 96.19 176 ASN A CA 1
ATOM 1414 C C . ASN A 1 176 ? 3.749 -3.314 -1.286 1.00 96.19 176 ASN A C 1
ATOM 1416 O O . ASN A 1 176 ? 2.758 -3.411 -2.014 1.00 96.19 176 ASN A O 1
ATOM 1420 N N . ALA A 1 177 ? 3.966 -2.215 -0.559 1.00 93.81 177 ALA A N 1
ATOM 1421 C CA . ALA A 1 177 ? 3.114 -1.036 -0.644 1.00 93.81 177 ALA A CA 1
ATOM 1422 C C . ALA A 1 177 ? 3.426 -0.202 -1.890 1.00 93.81 177 ALA A C 1
ATOM 1424 O O . ALA A 1 177 ? 4.565 0.171 -2.156 1.00 93.81 177 ALA A O 1
ATOM 1425 N N . PHE A 1 178 ? 2.367 0.173 -2.597 1.00 91.38 178 PHE A N 1
ATOM 1426 C CA . PHE A 1 178 ? 2.406 1.061 -3.744 1.00 91.38 178 PHE A CA 1
ATOM 1427 C C . PHE A 1 178 ? 1.975 2.457 -3.320 1.00 91.38 178 PHE A C 1
ATOM 1429 O O . PHE A 1 178 ? 0.923 2.625 -2.689 1.00 91.38 178 PHE A O 1
ATOM 1436 N N . ARG A 1 179 ? 2.755 3.459 -3.725 1.00 90.06 179 ARG A N 1
ATOM 1437 C CA . ARG A 1 179 ? 2.336 4.858 -3.684 1.00 90.06 179 ARG A CA 1
ATOM 1438 C C . ARG A 1 179 ? 1.351 5.102 -4.823 1.00 90.06 179 ARG A C 1
ATOM 1440 O O . ARG A 1 179 ? 1.651 4.798 -5.970 1.00 90.06 179 ARG A O 1
ATOM 1447 N N . ILE A 1 180 ? 0.178 5.628 -4.496 1.00 88.56 180 ILE A N 1
ATOM 1448 C CA . ILE A 1 180 ? -0.890 5.863 -5.465 1.00 88.56 180 ILE A CA 1
ATOM 1449 C C . ILE A 1 180 ? -0.831 7.313 -5.911 1.00 88.56 180 ILE A C 1
ATOM 1451 O O . ILE A 1 180 ? -1.084 8.223 -5.119 1.00 88.56 180 ILE A O 1
ATOM 1455 N N . GLU A 1 181 ? -0.572 7.504 -7.195 1.00 87.44 181 GLU A N 1
ATOM 1456 C CA . GLU A 1 181 ? -0.607 8.798 -7.864 1.00 87.44 181 GLU A CA 1
ATOM 1457 C C . GLU A 1 181 ? -1.706 8.747 -8.923 1.00 87.44 181 GLU A C 1
ATOM 1459 O O . GLU A 1 181 ? -1.688 7.888 -9.806 1.00 87.44 181 GLU A O 1
ATOM 1464 N N . LEU A 1 182 ? -2.720 9.606 -8.777 1.00 84.00 182 LEU A N 1
ATOM 1465 C CA . LEU A 1 182 ? -3.822 9.650 -9.737 1.00 84.00 182 LEU A CA 1
ATOM 1466 C C . LEU A 1 182 ? -3.411 10.480 -10.945 1.00 84.00 182 LEU A C 1
ATOM 1468 O O . LEU A 1 182 ? -2.959 11.615 -10.787 1.00 84.00 182 LEU A O 1
ATOM 1472 N N . VAL A 1 183 ? -3.626 9.932 -12.136 1.00 77.38 183 VAL A N 1
ATOM 1473 C CA . VAL A 1 183 ? -3.409 10.651 -13.393 1.00 77.38 183 VAL A CA 1
ATOM 1474 C C . VAL A 1 183 ? -4.519 11.695 -13.564 1.00 77.38 183 VAL A C 1
ATOM 1476 O O . VAL A 1 183 ? -5.690 11.412 -13.295 1.00 77.38 183 VAL A O 1
ATOM 1479 N N . ALA A 1 184 ? -4.167 12.910 -14.001 1.00 58.19 184 ALA A N 1
ATOM 1480 C CA . ALA A 1 184 ? -5.159 13.905 -14.406 1.00 58.19 184 ALA A CA 1
ATOM 1481 C C . ALA A 1 184 ? -6.043 13.326 -15.530 1.00 58.19 184 ALA A C 1
ATOM 1483 O O . ALA A 1 184 ? -5.619 12.467 -16.293 1.00 58.19 184 ALA A O 1
ATOM 1484 N N . SER A 1 185 ? -7.304 13.740 -15.581 1.00 53.25 185 SER A N 1
ATOM 1485 C CA . SER A 1 185 ? -8.447 13.079 -16.233 1.00 53.25 185 SER A CA 1
ATOM 1486 C C . SER A 1 185 ? -8.391 12.807 -17.757 1.00 53.25 185 SER A C 1
ATOM 1488 O O . SER A 1 185 ? -9.441 12.520 -18.335 1.00 53.25 185 SER A O 1
ATOM 1490 N N . SER A 1 186 ? -7.237 12.853 -18.434 1.00 53.56 186 SER A N 1
ATOM 1491 C CA . SER A 1 186 ? -7.111 12.515 -19.858 1.00 53.56 186 SER A CA 1
ATOM 1492 C C . SER A 1 186 ? -5.874 11.659 -20.186 1.00 53.56 186 SER A C 1
ATOM 1494 O O . SER A 1 186 ? -4.851 11.705 -19.514 1.00 53.56 186 SER A O 1
ATOM 1496 N N . TYR A 1 187 ? -5.988 10.828 -21.230 1.00 49.38 187 TYR A N 1
ATOM 1497 C CA . TYR A 1 187 ? -4.931 9.901 -21.668 1.00 49.38 187 TYR A CA 1
ATOM 1498 C C . TYR A 1 187 ? -3.760 10.623 -22.360 1.00 49.38 187 TYR A C 1
ATOM 1500 O O . TYR A 1 187 ? -2.648 10.105 -22.358 1.00 49.38 187 TYR A O 1
ATOM 1508 N N . GLU A 1 188 ? -4.009 11.812 -22.917 1.00 49.75 188 GLU A N 1
ATOM 1509 C CA . GLU A 1 188 ? -2.993 12.672 -23.544 1.00 49.75 188 GLU A CA 1
ATOM 1510 C C . GLU A 1 188 ? -2.044 13.281 -22.497 1.00 49.75 188 GLU A C 1
ATOM 1512 O O . GLU A 1 188 ? -0.864 13.498 -22.767 1.00 49.75 188 GLU A O 1
ATOM 1517 N N . ASP A 1 189 ? -2.514 13.444 -21.255 1.00 49.72 189 ASP A N 1
ATOM 1518 C CA . ASP A 1 189 ? -1.705 13.979 -20.155 1.00 49.72 189 ASP A CA 1
ATOM 1519 C C . ASP A 1 189 ? -0.649 12.982 -19.638 1.00 49.72 189 ASP A C 1
ATOM 1521 O O . ASP A 1 189 ? 0.284 13.387 -18.947 1.00 49.72 189 ASP A O 1
ATOM 1525 N N . LEU A 1 190 ? -0.734 11.689 -19.989 1.00 50.06 190 LEU A N 1
ATOM 1526 C CA . LEU A 1 190 ? 0.260 10.675 -19.593 1.00 50.06 190 LEU A CA 1
ATOM 1527 C C . LEU A 1 190 ? 1.643 10.939 -20.204 1.00 50.06 190 LEU A C 1
ATOM 1529 O O . LEU A 1 190 ? 2.652 10.706 -19.540 1.00 50.06 190 LEU A O 1
ATOM 1533 N N . LEU A 1 191 ? 1.694 11.457 -21.436 1.00 48.28 191 LEU A N 1
ATOM 1534 C CA . LEU A 1 191 ? 2.944 11.854 -22.096 1.00 48.28 191 LEU A CA 1
ATOM 1535 C C . LEU A 1 191 ? 3.530 13.124 -21.463 1.00 48.28 191 LEU A C 1
ATOM 1537 O O . LEU A 1 191 ? 4.743 13.224 -21.284 1.00 48.28 191 LEU A O 1
ATOM 1541 N N . SER A 1 192 ? 2.675 14.054 -21.036 1.00 43.59 192 SER A N 1
ATOM 1542 C CA . SER A 1 192 ? 3.087 15.247 -20.286 1.00 43.59 192 SER A CA 1
ATOM 1543 C C . SER A 1 192 ? 3.498 14.932 -18.843 1.00 43.59 192 SER A C 1
ATOM 1545 O O . SER A 1 192 ? 4.290 15.668 -18.254 1.00 43.59 192 SER A O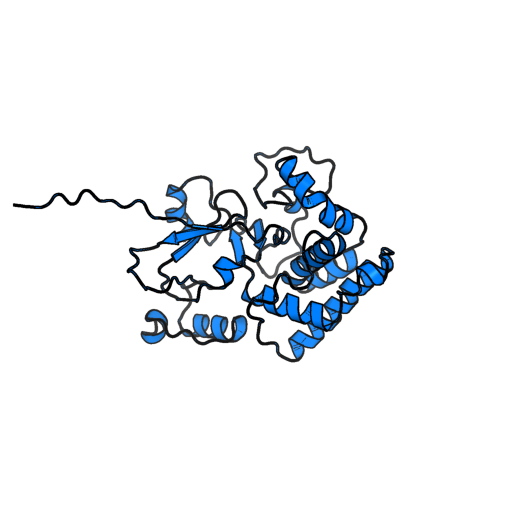 1
ATOM 1547 N N . SER A 1 193 ? 3.022 13.822 -18.270 1.00 44.47 193 SER A N 1
ATOM 1548 C CA . SER A 1 193 ? 3.312 13.434 -16.886 1.00 44.47 193 SER A CA 1
ATOM 1549 C C . SER A 1 193 ? 4.763 12.997 -16.664 1.00 44.47 193 SER A C 1
ATOM 1551 O O . SER A 1 193 ? 5.264 13.157 -15.554 1.00 44.47 193 SER A O 1
ATOM 1553 N N . ALA A 1 194 ? 5.473 12.553 -17.710 1.00 43.81 194 ALA A N 1
ATOM 1554 C CA . ALA A 1 194 ? 6.926 12.343 -17.657 1.00 43.81 194 ALA A CA 1
ATOM 1555 C C . ALA A 1 194 ? 7.702 13.651 -17.378 1.00 43.81 194 ALA A C 1
ATOM 1557 O O . ALA A 1 194 ? 8.827 13.615 -16.887 1.00 43.81 194 ALA A O 1
ATOM 1558 N N . VAL A 1 195 ? 7.082 14.809 -17.649 1.00 38.53 195 VAL A N 1
ATOM 1559 C CA . VAL A 1 195 ? 7.627 16.157 -17.407 1.00 38.53 195 VAL A CA 1
ATOM 1560 C C . VAL A 1 195 ? 7.133 16.739 -16.071 1.00 38.53 195 VAL A C 1
ATOM 1562 O O . VAL A 1 195 ? 7.768 17.622 -15.497 1.00 38.53 195 VAL A O 1
ATOM 1565 N N . ALA A 1 196 ? 6.017 16.235 -15.531 1.00 36.84 196 ALA A N 1
ATOM 1566 C CA . ALA A 1 196 ? 5.354 16.769 -14.337 1.00 36.84 196 ALA A CA 1
ATOM 1567 C C . ALA A 1 196 ? 5.889 16.222 -12.999 1.00 36.84 196 ALA A C 1
ATOM 1569 O O . ALA A 1 196 ? 5.332 16.546 -11.945 1.00 36.84 196 ALA A O 1
ATOM 1570 N N . SER A 1 197 ? 7.004 15.481 -13.008 1.00 36.97 197 SER A N 1
ATOM 1571 C CA . SER A 1 197 ? 7.713 14.974 -11.816 1.00 36.97 197 SER A CA 1
ATOM 1572 C C . SER A 1 197 ? 8.191 16.066 -10.836 1.00 36.97 197 SER A C 1
ATOM 1574 O O . SER A 1 197 ? 8.834 15.764 -9.835 1.00 36.97 197 SER A O 1
ATOM 1576 N N . VAL A 1 198 ? 7.871 17.340 -11.093 1.00 39.62 198 VAL A N 1
ATOM 1577 C CA . VAL A 1 198 ? 8.268 18.514 -10.301 1.00 39.62 198 VAL A CA 1
ATOM 1578 C C . VAL A 1 198 ? 7.102 19.118 -9.492 1.00 39.62 198 VAL A C 1
ATOM 1580 O O . VAL A 1 198 ? 7.318 20.044 -8.715 1.00 39.62 198 VAL A O 1
ATOM 1583 N N . THR A 1 199 ? 5.868 18.596 -9.581 1.00 36.47 199 THR A N 1
ATOM 1584 C CA . THR A 1 199 ? 4.751 19.084 -8.738 1.00 36.47 199 THR A CA 1
ATOM 1585 C C . THR A 1 199 ? 4.325 18.061 -7.681 1.00 36.47 199 THR A C 1
ATOM 1587 O O . THR A 1 199 ? 3.642 17.072 -7.942 1.00 36.47 199 THR A O 1
ATOM 1590 N N . CYS A 1 200 ? 4.750 18.308 -6.440 1.00 44.44 200 CYS A N 1
ATOM 1591 C CA . CYS A 1 200 ? 4.313 17.588 -5.247 1.00 44.44 200 CYS A CA 1
ATOM 1592 C C . CYS A 1 200 ? 2.827 17.865 -4.951 1.00 44.44 200 CYS A C 1
ATOM 1594 O O . CYS A 1 200 ? 2.541 18.719 -4.127 1.00 44.44 200 CYS A O 1
ATOM 1596 N N . ASP A 1 201 ? 1.896 17.159 -5.607 1.00 52.06 201 ASP A N 1
ATOM 1597 C CA . ASP A 1 201 ? 0.503 17.025 -5.118 1.00 52.06 201 ASP A CA 1
ATOM 1598 C C . ASP A 1 201 ? -0.311 15.857 -5.729 1.00 52.06 201 ASP A C 1
ATOM 1600 O O . ASP A 1 201 ? -1.493 15.679 -5.425 1.00 52.06 201 ASP A O 1
ATOM 1604 N N . ALA A 1 202 ? 0.291 14.997 -6.567 1.00 62.34 202 ALA A N 1
ATOM 1605 C CA . ALA A 1 202 ? -0.421 13.896 -7.238 1.00 62.34 202 ALA A CA 1
ATOM 1606 C C . ALA A 1 202 ? -0.726 12.677 -6.337 1.00 62.34 202 ALA A C 1
ATOM 1608 O O . ALA A 1 202 ? -1.679 11.935 -6.601 1.00 62.34 202 ALA A O 1
ATOM 1609 N N . SER A 1 203 ? 0.047 12.484 -5.263 1.00 80.94 203 SER A N 1
ATOM 1610 C CA . SER A 1 203 ? -0.060 11.330 -4.358 1.00 80.94 203 SER A CA 1
ATOM 1611 C C . SER A 1 203 ? -1.308 11.404 -3.482 1.00 80.94 203 SER A C 1
ATOM 1613 O O . SER A 1 203 ? -1.475 12.348 -2.715 1.00 80.94 203 SER A O 1
ATOM 1615 N N . VAL A 1 204 ? -2.155 10.376 -3.545 1.00 83.81 204 VAL A N 1
ATOM 1616 C CA . VAL A 1 204 ? -3.422 10.298 -2.790 1.00 83.81 204 VAL A CA 1
ATOM 1617 C C . VAL A 1 204 ? -3.418 9.244 -1.685 1.00 83.81 204 VAL A C 1
ATOM 1619 O O . VAL A 1 204 ? -4.411 9.114 -0.974 1.00 83.81 204 VAL A O 1
ATOM 1622 N N . GLY A 1 205 ? -2.337 8.472 -1.527 1.00 86.88 205 GLY A N 1
ATOM 1623 C CA . GLY A 1 205 ? -2.214 7.457 -0.477 1.00 86.88 205 GLY A CA 1
ATOM 1624 C C . GLY A 1 205 ? -1.275 6.312 -0.821 1.00 86.88 205 GLY A C 1
ATOM 1625 O O . GLY A 1 205 ? -0.587 6.334 -1.838 1.00 86.88 205 GLY A O 1
ATOM 1626 N N . ASN A 1 206 ? -1.259 5.301 0.048 1.00 88.81 206 ASN A N 1
ATOM 1627 C CA . ASN A 1 206 ? -0.552 4.042 -0.188 1.00 88.81 206 ASN A CA 1
ATOM 1628 C C . ASN A 1 206 ? -1.526 2.866 -0.094 1.00 88.81 206 ASN A C 1
ATOM 1630 O O . ASN A 1 206 ? -2.481 2.907 0.682 1.00 88.81 206 ASN A O 1
ATOM 1634 N N . ALA A 1 207 ? -1.285 1.803 -0.850 1.00 90.75 207 ALA A N 1
ATOM 1635 C CA . ALA A 1 207 ? -2.080 0.580 -0.785 1.00 90.75 207 ALA A CA 1
ATOM 1636 C C . ALA A 1 207 ? -1.226 -0.654 -1.058 1.00 90.75 207 ALA A C 1
ATOM 1638 O O . ALA A 1 207 ? -0.198 -0.569 -1.725 1.00 90.75 207 ALA A O 1
ATOM 1639 N N . VAL A 1 208 ? -1.681 -1.803 -0.566 1.00 94.12 208 VAL A N 1
ATOM 1640 C CA . VAL A 1 208 ? -1.103 -3.108 -0.906 1.00 94.12 208 VAL A CA 1
ATOM 1641 C C . VAL A 1 208 ? -2.055 -3.815 -1.864 1.00 94.12 208 VAL A C 1
ATOM 1643 O O . VAL A 1 208 ? -3.268 -3.867 -1.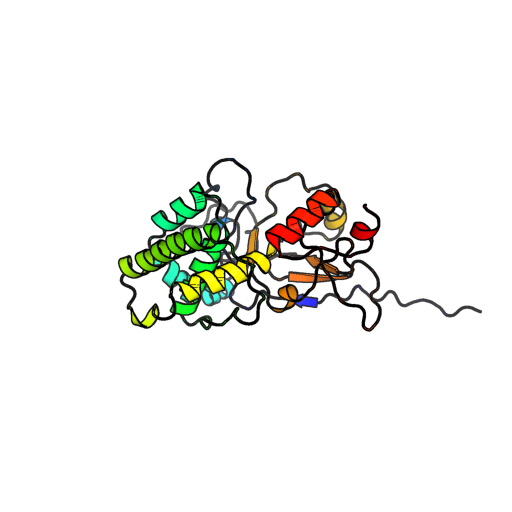631 1.00 94.12 208 VAL A O 1
ATOM 1646 N N . TYR A 1 209 ? -1.513 -4.354 -2.954 1.00 93.00 209 TYR A N 1
ATOM 1647 C CA . TYR A 1 209 ? -2.283 -5.058 -3.973 1.00 93.00 209 TYR A CA 1
ATOM 1648 C C . TYR A 1 209 ? -1.730 -6.466 -4.134 1.00 93.00 209 TYR A C 1
ATOM 1650 O O . TYR A 1 209 ? -0.643 -6.625 -4.667 1.00 93.00 209 TYR A O 1
ATOM 1658 N N . MET A 1 210 ? -2.506 -7.481 -3.746 1.00 90.88 210 MET A N 1
ATOM 1659 C CA . MET A 1 210 ? -2.017 -8.865 -3.719 1.00 90.88 210 MET A CA 1
ATOM 1660 C C . MET A 1 210 ? -1.386 -9.301 -5.040 1.00 90.88 210 MET A C 1
ATOM 1662 O O . MET A 1 210 ? -0.248 -9.729 -5.030 1.00 90.88 210 MET A O 1
ATOM 1666 N N . LEU A 1 211 ? -2.087 -9.156 -6.171 1.00 91.56 211 LEU A N 1
ATOM 1667 C CA . LEU A 1 211 ? -1.569 -9.599 -7.470 1.00 91.56 211 LEU A CA 1
ATOM 1668 C C . LEU A 1 211 ? -0.398 -8.732 -7.981 1.00 91.56 211 LEU A C 1
ATOM 1670 O O . LEU A 1 211 ? 0.638 -9.304 -8.306 1.00 91.56 211 LEU A O 1
ATOM 1674 N N . PRO A 1 212 ? -0.490 -7.385 -8.010 1.00 94.44 212 PRO A N 1
ATOM 1675 C CA . PRO A 1 212 ? 0.646 -6.538 -8.368 1.00 94.44 212 PRO A CA 1
ATOM 1676 C C . PRO A 1 212 ? 1.907 -6.731 -7.524 1.00 94.44 212 PRO A C 1
ATOM 1678 O O . PRO A 1 212 ? 3.000 -6.544 -8.046 1.00 94.44 212 PRO A O 1
ATOM 1681 N N . SER A 1 213 ? 1.777 -7.124 -6.256 1.00 95.75 213 SER A N 1
ATOM 1682 C CA . SER A 1 213 ? 2.915 -7.427 -5.383 1.00 95.75 213 SER A CA 1
ATOM 1683 C C . SER A 1 213 ? 3.741 -8.647 -5.823 1.00 95.75 213 SER A C 1
ATOM 1685 O O . SER A 1 213 ? 4.836 -8.834 -5.307 1.00 95.75 213 SER A O 1
ATOM 1687 N N . PHE A 1 214 ? 3.262 -9.458 -6.777 1.00 96.19 214 PHE A N 1
ATOM 1688 C CA . PHE A 1 214 ? 4.025 -10.575 -7.355 1.00 96.19 214 PHE A CA 1
ATOM 1689 C C . PHE A 1 214 ? 4.794 -10.215 -8.635 1.00 96.19 214 PHE A C 1
ATOM 1691 O O . PHE A 1 214 ? 5.547 -11.052 -9.130 1.00 96.19 214 PHE A O 1
ATOM 1698 N N . TYR A 1 215 ? 4.612 -9.018 -9.205 1.00 97.19 215 TYR A N 1
ATOM 1699 C CA . TYR A 1 215 ? 5.381 -8.619 -10.386 1.00 97.19 215 TYR A CA 1
ATOM 1700 C C . TYR A 1 215 ? 6.792 -8.236 -9.997 1.00 97.19 215 TYR A C 1
ATOM 1702 O O . TYR A 1 215 ? 6.958 -7.307 -9.219 1.00 97.19 215 TYR A O 1
ATOM 1710 N N . ASN A 1 216 ? 7.784 -8.897 -10.591 1.00 97.62 216 ASN A N 1
ATOM 1711 C CA . ASN A 1 216 ? 9.185 -8.587 -10.354 1.00 97.62 216 ASN A CA 1
ATOM 1712 C C . ASN A 1 216 ? 9.610 -7.253 -10.980 1.00 97.62 216 ASN A C 1
ATOM 1714 O O . ASN A 1 216 ? 8.962 -6.698 -11.873 1.00 97.62 216 ASN A O 1
ATOM 1718 N N . HIS A 1 217 ? 10.746 -6.760 -10.497 1.00 97.19 217 HIS A N 1
ATOM 1719 C CA . HIS A 1 217 ? 11.346 -5.519 -10.949 1.00 97.19 217 HIS A CA 1
ATOM 1720 C C . HIS A 1 217 ? 12.089 -5.661 -12.283 1.00 97.19 217 HIS A C 1
ATOM 1722 O O . HIS A 1 217 ? 12.854 -6.606 -12.479 1.00 97.19 217 HIS A O 1
ATOM 1728 N N . ASP A 1 218 ? 11.975 -4.638 -13.126 1.00 97.69 218 ASP A N 1
ATOM 1729 C CA . ASP A 1 218 ? 12.943 -4.324 -14.175 1.00 97.69 218 ASP A CA 1
ATOM 1730 C C . ASP A 1 218 ? 13.169 -2.799 -14.263 1.00 97.69 218 ASP A C 1
ATOM 1732 O O . ASP A 1 218 ? 12.246 -2.016 -14.009 1.00 97.69 218 ASP A O 1
ATOM 1736 N N . CYS A 1 219 ? 14.389 -2.352 -14.598 1.00 96.12 219 CYS A N 1
ATOM 1737 C CA . CYS A 1 219 ? 14.656 -0.927 -14.864 1.00 96.12 219 CYS A CA 1
ATOM 1738 C C . CYS A 1 219 ? 14.179 -0.503 -16.264 1.00 96.12 219 CYS A C 1
ATOM 1740 O O . CYS A 1 219 ? 14.116 0.694 -16.539 1.00 96.12 219 CYS A O 1
ATOM 1742 N N . ASP A 1 220 ? 13.867 -1.462 -17.138 1.00 95.00 220 ASP A N 1
ATOM 1743 C CA . ASP A 1 220 ? 13.183 -1.256 -18.417 1.00 95.00 220 ASP A CA 1
ATOM 1744 C C . ASP A 1 220 ? 11.980 -2.215 -18.513 1.00 95.00 220 ASP A C 1
ATOM 1746 O O . ASP A 1 220 ? 12.038 -3.263 -19.163 1.00 95.00 220 ASP A O 1
ATOM 1750 N N . PRO A 1 221 ? 10.901 -1.946 -17.755 1.00 96.25 221 PRO A N 1
ATOM 1751 C CA . PRO A 1 221 ? 9.800 -2.889 -17.619 1.00 96.25 221 PRO A CA 1
ATOM 1752 C C . PRO A 1 221 ? 8.979 -3.015 -18.905 1.00 96.25 221 PRO A C 1
ATOM 1754 O O . PRO A 1 221 ? 8.843 -2.079 -19.687 1.00 96.25 221 PRO A O 1
ATOM 1757 N N . ASN A 1 222 ? 8.317 -4.160 -19.082 1.00 95.38 222 ASN A N 1
ATOM 1758 C CA . ASN A 1 222 ? 7.330 -4.346 -20.153 1.00 95.38 222 ASN A CA 1
ATOM 1759 C C . ASN A 1 222 ? 5.909 -3.928 -19.738 1.00 95.38 222 ASN A C 1
ATOM 1761 O O . ASN A 1 222 ? 5.017 -3.837 -20.588 1.00 95.38 222 ASN A O 1
ATOM 1765 N N . THR A 1 223 ? 5.684 -3.634 -18.453 1.00 94.75 223 THR A N 1
ATOM 1766 C CA . THR A 1 223 ? 4.390 -3.190 -17.930 1.00 94.75 223 THR A CA 1
ATOM 1767 C C . THR A 1 223 ? 4.499 -2.067 -16.898 1.00 94.75 223 THR A C 1
ATOM 1769 O O . THR A 1 223 ? 5.524 -1.870 -16.249 1.00 94.75 223 THR A O 1
ATOM 1772 N N . HIS A 1 224 ? 3.408 -1.324 -16.720 1.00 92.06 224 HIS A N 1
ATOM 1773 C CA . HIS A 1 224 ? 3.296 -0.246 -15.743 1.00 92.06 224 HIS A CA 1
ATOM 1774 C C . HIS A 1 224 ? 1.933 -0.255 -15.043 1.00 92.06 224 HIS A C 1
ATOM 1776 O O . HIS A 1 224 ? 0.908 -0.588 -15.648 1.00 92.06 224 HIS A O 1
ATOM 1782 N N . ILE A 1 225 ? 1.920 0.109 -13.759 1.00 90.88 225 ILE A N 1
ATOM 1783 C CA . ILE A 1 225 ? 0.705 0.241 -12.953 1.00 90.88 225 ILE A CA 1
ATOM 1784 C C . ILE A 1 225 ? 0.232 1.691 -13.009 1.00 90.88 225 ILE A C 1
ATOM 1786 O O . ILE A 1 225 ? 0.989 2.599 -12.692 1.00 90.88 225 ILE A O 1
ATOM 1790 N N . VAL A 1 226 ? -1.035 1.900 -13.360 1.00 90.06 226 VAL A N 1
ATOM 1791 C CA . VAL A 1 226 ? -1.659 3.226 -13.417 1.00 90.06 226 VAL A CA 1
ATOM 1792 C C . VAL A 1 226 ? -2.921 3.290 -12.564 1.00 90.06 226 VAL A C 1
ATOM 1794 O O . VAL A 1 226 ? -3.704 2.335 -12.514 1.00 90.06 226 VAL A O 1
ATOM 1797 N N . TRP A 1 227 ? -3.157 4.447 -11.949 1.00 89.25 227 TRP A N 1
ATOM 1798 C CA . TRP A 1 227 ? -4.371 4.762 -11.198 1.00 89.25 227 TRP A CA 1
ATOM 1799 C C . TRP A 1 227 ? -5.069 5.949 -11.844 1.00 89.25 227 TRP A C 1
ATOM 1801 O O . TRP A 1 227 ? -4.537 7.052 -11.877 1.00 89.25 227 TRP A O 1
ATOM 1811 N N . LEU A 1 228 ? -6.260 5.719 -12.398 1.00 86.94 228 LEU A N 1
ATOM 1812 C CA . LEU A 1 228 ? -6.958 6.766 -13.147 1.00 86.94 228 LEU A CA 1
ATOM 1813 C C . LEU A 1 228 ? -7.767 7.668 -12.213 1.00 86.94 228 LEU A C 1
ATOM 1815 O O . LEU A 1 228 ? -7.478 8.842 -12.060 1.00 86.94 228 LEU A O 1
ATOM 1819 N N . GLU A 1 229 ? -8.785 7.112 -11.560 1.00 86.25 229 GLU A N 1
ATOM 1820 C CA . GLU A 1 229 ? -9.736 7.917 -10.784 1.00 86.25 229 GLU A CA 1
ATOM 1821 C C . GLU A 1 229 ? -9.656 7.678 -9.281 1.00 86.25 229 GLU A C 1
ATOM 1823 O O . GLU A 1 229 ? -10.167 8.465 -8.489 1.00 86.25 229 GLU A O 1
ATOM 1828 N N . ASN A 1 230 ? -9.113 6.536 -8.883 1.00 89.44 230 ASN A N 1
ATOM 1829 C CA . ASN A 1 230 ? -9.133 6.042 -7.521 1.00 89.44 230 ASN A CA 1
ATOM 1830 C C . ASN A 1 230 ? -7.978 5.048 -7.345 1.00 89.44 230 ASN A C 1
ATOM 1832 O O . ASN A 1 230 ? -7.238 4.759 -8.283 1.00 89.44 230 ASN A O 1
ATOM 1836 N N . ALA A 1 231 ? -7.859 4.460 -6.160 1.00 90.94 231 ALA A N 1
ATOM 1837 C CA . ALA A 1 231 ? -6.838 3.454 -5.904 1.00 90.94 231 ALA A CA 1
ATOM 1838 C C . ALA A 1 231 ? -7.149 2.066 -6.505 1.00 90.94 231 ALA A C 1
ATOM 1840 O O . ALA A 1 231 ? -6.714 1.070 -5.955 1.00 90.94 231 ALA A O 1
ATOM 1841 N N . ASP A 1 232 ? -7.940 1.947 -7.576 1.00 90.88 232 ASP A N 1
ATOM 1842 C CA . ASP A 1 232 ? -7.963 0.729 -8.395 1.00 90.88 232 ASP A CA 1
ATOM 1843 C C . ASP A 1 232 ? -6.818 0.801 -9.409 1.00 90.88 232 ASP A C 1
ATOM 1845 O O . ASP A 1 232 ? -6.819 1.637 -10.315 1.00 90.88 232 ASP A O 1
ATOM 1849 N N . ALA A 1 233 ? -5.847 -0.090 -9.251 1.00 90.50 233 ALA A N 1
ATOM 1850 C CA . ALA A 1 233 ? -4.717 -0.222 -10.149 1.00 90.50 233 ALA A CA 1
ATOM 1851 C C . ALA A 1 233 ? -5.158 -0.816 -11.493 1.00 90.50 233 ALA A C 1
ATOM 1853 O O . ALA A 1 233 ? -5.999 -1.718 -11.570 1.00 90.50 233 ALA A O 1
ATOM 1854 N N . LYS A 1 234 ? -4.553 -0.348 -12.579 1.00 89.88 234 LYS A N 1
ATOM 1855 C CA . LYS A 1 234 ? -4.601 -1.005 -13.884 1.00 89.88 234 LYS A CA 1
ATOM 1856 C C . LYS A 1 234 ? -3.181 -1.313 -14.323 1.00 89.88 234 LYS A C 1
ATOM 1858 O O . LYS A 1 234 ? -2.335 -0.432 -14.270 1.00 89.88 234 LYS A O 1
ATOM 1863 N N . LEU A 1 235 ? -2.936 -2.530 -14.787 1.00 91.56 235 LEU A N 1
ATOM 1864 C CA . LEU A 1 235 ? -1.683 -2.873 -15.448 1.00 91.56 235 LEU A CA 1
ATOM 1865 C C . LEU A 1 235 ? -1.820 -2.601 -16.941 1.00 91.56 235 LEU A C 1
ATOM 1867 O O . LEU A 1 235 ? -2.798 -3.019 -17.575 1.00 91.56 235 LEU A O 1
ATOM 1871 N N . LYS A 1 236 ? -0.843 -1.891 -17.485 1.00 89.94 236 LYS A N 1
ATOM 1872 C CA . LYS A 1 236 ? -0.740 -1.539 -18.896 1.00 89.94 236 LYS A CA 1
ATOM 1873 C C . LYS A 1 236 ? 0.572 -2.065 -19.443 1.00 89.94 236 LYS A C 1
ATOM 1875 O O . LYS A 1 236 ? 1.592 -1.973 -18.773 1.00 89.94 236 LYS A O 1
ATOM 1880 N N . THR A 1 237 ? 0.530 -2.608 -20.649 1.00 91.06 237 THR A N 1
ATOM 1881 C CA . THR A 1 237 ? 1.736 -2.981 -21.381 1.00 91.06 237 THR A CA 1
ATOM 1882 C C . THR A 1 237 ? 2.395 -1.720 -21.939 1.00 91.06 237 THR A C 1
ATOM 1884 O O . THR A 1 237 ? 1.699 -0.811 -22.396 1.00 91.06 237 THR A O 1
ATOM 1887 N N . LEU A 1 238 ? 3.722 -1.648 -21.864 1.00 90.56 238 LEU A N 1
ATOM 1888 C CA . LEU A 1 238 ? 4.527 -0.556 -22.430 1.00 90.56 238 LEU A CA 1
ATOM 1889 C C . LEU A 1 238 ? 5.012 -0.876 -23.848 1.00 90.56 238 LEU A C 1
ATOM 1891 O O . LEU A 1 238 ? 5.330 0.023 -24.619 1.00 90.56 238 LEU A O 1
ATOM 1895 N N . ARG A 1 239 ? 5.013 -2.162 -24.195 1.00 90.38 239 ARG A N 1
ATOM 1896 C CA . ARG A 1 239 ? 5.309 -2.706 -25.518 1.00 90.38 239 ARG A CA 1
ATOM 1897 C C . ARG A 1 239 ? 4.515 -3.990 -25.739 1.00 90.38 239 ARG A C 1
ATOM 1899 O O . ARG A 1 239 ? 3.797 -4.432 -24.839 1.00 90.38 239 ARG A O 1
ATOM 1906 N N . ASP A 1 240 ? 4.646 -4.578 -26.919 1.00 93.81 240 ASP A N 1
ATOM 1907 C CA . ASP A 1 240 ? 4.158 -5.933 -27.155 1.00 93.81 240 ASP A CA 1
ATOM 1908 C C . ASP A 1 240 ? 4.889 -6.927 -26.237 1.00 93.81 240 ASP A C 1
ATOM 1910 O O . ASP A 1 240 ? 6.067 -6.746 -25.905 1.00 93.81 240 ASP A O 1
ATOM 1914 N N . ILE A 1 241 ? 4.142 -7.931 -25.777 1.00 94.25 241 ILE A N 1
ATOM 1915 C CA . ILE A 1 241 ? 4.592 -8.946 -24.822 1.00 94.25 241 ILE A CA 1
ATOM 1916 C C . ILE A 1 241 ? 4.373 -10.309 -25.458 1.00 94.25 241 ILE A C 1
ATOM 1918 O O . ILE A 1 241 ? 3.244 -10.630 -25.856 1.00 94.25 241 ILE A O 1
ATOM 1922 N N . ASP A 1 242 ? 5.443 -11.088 -25.536 1.00 95.56 242 ASP A N 1
ATOM 1923 C CA . ASP A 1 242 ? 5.405 -12.427 -26.108 1.00 95.56 242 ASP A CA 1
ATOM 1924 C C . ASP A 1 242 ? 4.789 -13.439 -25.131 1.00 95.56 242 ASP A C 1
ATOM 1926 O O . ASP A 1 242 ? 4.763 -13.259 -23.911 1.00 95.56 242 ASP A O 1
ATOM 1930 N N . GLU A 1 243 ? 4.259 -14.539 -25.667 1.00 95.88 243 GLU A N 1
ATOM 1931 C CA . GLU A 1 243 ? 3.740 -15.619 -24.831 1.00 95.88 243 GLU A CA 1
ATOM 1932 C C . GLU A 1 243 ? 4.861 -16.233 -23.978 1.00 95.88 243 GLU A C 1
ATOM 1934 O O . GLU A 1 243 ? 5.931 -16.569 -24.478 1.00 95.88 2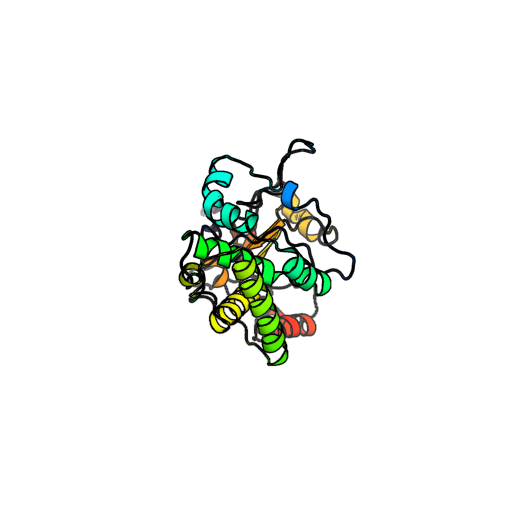43 GLU A O 1
ATOM 1939 N N . GLY A 1 244 ? 4.605 -16.380 -22.675 1.00 96.50 244 GLY A N 1
ATOM 1940 C CA . GLY A 1 244 ? 5.592 -16.874 -21.712 1.00 96.50 244 GLY A CA 1
ATOM 1941 C C . GLY A 1 244 ? 6.582 -15.815 -21.217 1.00 96.50 244 GLY A C 1
ATOM 1942 O O . GLY A 1 244 ? 7.352 -16.106 -20.302 1.00 96.50 244 GLY A O 1
ATOM 1943 N N . GLU A 1 245 ? 6.548 -14.592 -21.755 1.00 96.50 245 GLU A N 1
ATOM 1944 C CA . GLU A 1 245 ? 7.350 -13.487 -21.237 1.00 96.50 245 GLU A CA 1
ATOM 1945 C C . GLU A 1 245 ? 6.855 -13.062 -19.842 1.00 96.50 245 GLU A C 1
ATOM 1947 O O . GLU A 1 245 ? 5.660 -12.865 -19.603 1.00 96.50 245 GLU A O 1
ATOM 1952 N N . GLU A 1 246 ? 7.783 -12.916 -18.897 1.00 97.25 246 GLU A N 1
ATOM 1953 C CA . GLU A 1 246 ? 7.469 -12.475 -17.541 1.00 97.25 246 GLU A CA 1
ATOM 1954 C C . GLU A 1 246 ? 7.016 -11.009 -17.534 1.00 97.25 246 GLU A C 1
ATOM 1956 O O . GLU A 1 246 ? 7.704 -10.128 -18.050 1.00 97.25 246 GLU A O 1
ATOM 1961 N N . LEU A 1 247 ? 5.882 -10.722 -16.892 1.00 97.00 247 LEU A N 1
ATOM 1962 C CA . LEU A 1 247 ? 5.439 -9.347 -16.668 1.00 97.00 247 LEU A CA 1
ATOM 1963 C C . LEU A 1 247 ? 6.262 -8.715 -15.546 1.00 97.00 247 LEU A C 1
ATOM 1965 O O . LEU A 1 247 ? 6.256 -9.202 -14.414 1.00 97.00 247 LEU A O 1
ATOM 1969 N N . ARG A 1 248 ? 6.932 -7.607 -15.856 1.00 96.88 248 ARG A N 1
ATOM 1970 C CA . ARG A 1 248 ? 7.765 -6.864 -14.909 1.00 96.88 248 ARG A CA 1
ATOM 1971 C C . ARG A 1 248 ? 7.343 -5.409 -14.843 1.00 96.88 248 ARG A C 1
ATOM 1973 O O . ARG A 1 248 ? 6.932 -4.830 -15.852 1.00 96.88 248 ARG A O 1
ATOM 1980 N N . ILE A 1 249 ? 7.465 -4.829 -13.656 1.00 96.06 249 ILE A N 1
ATOM 1981 C CA . ILE A 1 249 ? 7.181 -3.417 -13.376 1.00 96.06 249 ILE A CA 1
ATOM 1982 C C . ILE A 1 249 ? 8.445 -2.723 -12.868 1.00 96.06 249 ILE A C 1
ATOM 1984 O O . ILE A 1 249 ? 9.384 -3.371 -12.415 1.00 96.06 249 ILE A O 1
ATOM 1988 N N . CYS A 1 250 ? 8.475 -1.392 -12.893 1.00 94.88 250 CYS A N 1
ATOM 1989 C CA . CYS A 1 250 ? 9.540 -0.653 -12.224 1.00 94.88 250 CYS A CA 1
ATOM 1990 C C . CYS A 1 250 ? 9.147 -0.307 -10.783 1.00 94.88 250 CYS A C 1
ATOM 1992 O O . CYS A 1 250 ? 8.008 0.076 -10.525 1.00 94.88 250 CYS A O 1
ATOM 1994 N N . TYR A 1 251 ? 10.090 -0.434 -9.847 1.00 93.88 251 TYR A N 1
ATOM 1995 C CA . TYR A 1 251 ? 9.871 -0.146 -8.421 1.00 93.88 251 TYR A CA 1
ATOM 1996 C C . TYR A 1 251 ? 10.397 1.233 -8.011 1.00 93.88 251 TYR A C 1
ATOM 1998 O O . TYR A 1 251 ? 10.071 1.727 -6.934 1.00 93.88 251 TYR A O 1
ATOM 2006 N N . ILE A 1 252 ? 11.269 1.814 -8.833 1.00 90.75 252 ILE A N 1
ATOM 2007 C CA . ILE A 1 252 ? 12.116 2.955 -8.492 1.00 90.75 252 ILE A CA 1
ATOM 2008 C C . ILE A 1 252 ? 12.114 3.970 -9.634 1.00 90.75 252 ILE A C 1
ATOM 2010 O O . ILE A 1 252 ? 11.677 3.666 -10.741 1.00 90.75 252 ILE A O 1
ATOM 2014 N N . ASP A 1 253 ? 12.638 5.163 -9.372 1.00 84.81 253 ASP A N 1
ATOM 2015 C CA . ASP A 1 253 ? 12.936 6.131 -10.422 1.00 84.81 253 ASP A CA 1
ATOM 2016 C C . ASP A 1 253 ? 14.173 5.682 -11.216 1.00 84.81 253 ASP A C 1
ATOM 2018 O O . ASP A 1 253 ? 15.249 5.448 -10.659 1.00 84.81 253 ASP A O 1
ATOM 2022 N N . THR A 1 254 ? 14.017 5.541 -12.530 1.00 86.75 254 THR A N 1
ATOM 2023 C CA . THR A 1 254 ? 15.083 5.080 -13.425 1.00 86.75 254 THR A CA 1
ATOM 2024 C C . THR A 1 254 ? 15.857 6.202 -14.109 1.00 86.75 254 THR A C 1
ATOM 2026 O O . THR A 1 254 ? 16.679 5.912 -14.979 1.00 86.75 254 THR A O 1
ATOM 2029 N N . SER A 1 255 ? 15.585 7.462 -13.758 1.00 89.38 255 SER A N 1
ATOM 2030 C CA . SER A 1 255 ? 16.422 8.609 -14.137 1.00 89.38 255 SER A CA 1
ATOM 2031 C C . SER A 1 255 ? 17.750 8.646 -13.366 1.00 89.38 255 SER A C 1
ATOM 2033 O O . SER A 1 255 ? 18.676 9.357 -13.747 1.00 89.38 255 SER A O 1
ATOM 2035 N N . MET A 1 256 ? 17.849 7.860 -12.290 1.00 90.19 256 MET A N 1
ATOM 2036 C CA . MET A 1 256 ? 19.033 7.724 -11.447 1.00 90.19 256 MET A CA 1
ATOM 2037 C C . MET A 1 256 ? 20.103 6.839 -12.101 1.00 90.19 256 MET A C 1
ATOM 2039 O O . MET A 1 256 ? 19.778 5.901 -12.836 1.00 90.19 256 MET A O 1
ATOM 2043 N N . ASP A 1 257 ? 21.373 7.076 -11.759 1.00 94.88 257 ASP A N 1
ATOM 2044 C CA . ASP A 1 257 ? 22.493 6.251 -12.219 1.00 94.88 257 ASP A CA 1
ATOM 2045 C C . ASP A 1 257 ? 22.434 4.817 -11.665 1.00 94.88 257 ASP A C 1
ATOM 2047 O O . ASP A 1 257 ? 21.807 4.539 -10.635 1.00 94.88 257 ASP A O 1
ATOM 2051 N N . VAL A 1 258 ? 23.121 3.895 -12.343 1.00 96.06 258 VAL A N 1
ATOM 2052 C CA . VAL A 1 258 ? 23.106 2.465 -12.008 1.00 96.06 258 VAL A CA 1
ATOM 2053 C C . VAL A 1 258 ? 23.471 2.172 -10.548 1.00 96.06 258 VAL A C 1
ATOM 2055 O O . VAL A 1 258 ? 22.832 1.312 -9.936 1.00 96.06 258 VAL A O 1
ATOM 2058 N N . ASN A 1 259 ? 24.428 2.887 -9.947 1.00 96.19 259 ASN A N 1
ATOM 2059 C CA . ASN A 1 259 ? 24.833 2.630 -8.562 1.00 96.19 259 ASN A CA 1
ATOM 2060 C C . ASN A 1 259 ? 23.731 3.049 -7.593 1.00 96.19 259 ASN A C 1
ATOM 2062 O O . ASN A 1 259 ? 23.415 2.316 -6.652 1.00 96.19 259 ASN A O 1
ATOM 2066 N N . ALA A 1 260 ? 23.115 4.203 -7.840 1.00 95.75 260 ALA A N 1
ATOM 2067 C CA . ALA A 1 260 ? 22.016 4.693 -7.025 1.00 95.75 260 ALA A CA 1
ATOM 2068 C C . ALA A 1 260 ? 20.784 3.773 -7.126 1.00 95.75 260 ALA A C 1
ATOM 2070 O O . ALA A 1 260 ? 20.191 3.430 -6.097 1.00 95.75 260 ALA A O 1
ATOM 2071 N N . ARG A 1 261 ? 20.457 3.276 -8.329 1.00 96.38 261 ARG A N 1
ATOM 2072 C CA . ARG A 1 261 ? 19.390 2.278 -8.525 1.00 96.38 261 ARG A CA 1
ATOM 2073 C C . ARG A 1 261 ? 19.679 0.977 -7.772 1.00 96.38 261 ARG A C 1
ATOM 2075 O O . ARG A 1 261 ? 18.831 0.513 -7.012 1.00 96.38 261 ARG A O 1
ATOM 2082 N N . GLN A 1 262 ? 20.881 0.414 -7.918 1.00 97.25 262 GLN A N 1
ATOM 2083 C CA . GLN A 1 262 ? 21.278 -0.818 -7.219 1.00 97.25 262 GLN A CA 1
ATOM 2084 C C . GLN A 1 262 ? 21.244 -0.666 -5.702 1.00 97.25 262 GLN A C 1
ATOM 2086 O O . GLN A 1 262 ? 20.797 -1.579 -5.005 1.00 97.25 262 GLN A O 1
ATOM 2091 N N . LYS A 1 263 ? 21.679 0.489 -5.187 1.00 96.25 263 LYS A N 1
ATOM 2092 C CA . LYS A 1 263 ? 21.633 0.789 -3.758 1.00 96.25 263 LYS A CA 1
ATOM 2093 C C . LYS A 1 263 ? 20.199 0.753 -3.233 1.00 96.25 263 LYS A C 1
ATOM 2095 O O . LYS A 1 263 ? 19.943 0.052 -2.261 1.00 96.25 263 LYS A O 1
ATOM 2100 N N . ILE A 1 264 ? 19.260 1.432 -3.899 1.00 94.44 264 ILE A N 1
ATOM 2101 C CA . ILE A 1 264 ? 17.845 1.442 -3.489 1.00 94.44 264 ILE A CA 1
ATOM 2102 C C . ILE A 1 264 ? 17.247 0.033 -3.527 1.00 94.44 264 ILE A C 1
ATOM 2104 O O . ILE A 1 264 ? 16.538 -0.353 -2.600 1.00 94.44 264 ILE A O 1
ATOM 2108 N N . LEU A 1 265 ? 17.527 -0.749 -4.571 1.00 95.88 265 LEU A N 1
ATOM 2109 C CA . LEU A 1 265 ? 16.993 -2.110 -4.695 1.00 95.88 265 LEU A CA 1
ATOM 2110 C C . LEU A 1 265 ? 17.586 -3.057 -3.648 1.00 95.88 265 LEU A C 1
ATOM 2112 O O . LEU A 1 265 ? 16.859 -3.846 -3.044 1.00 95.88 265 LEU A O 1
ATOM 2116 N N . THR A 1 266 ? 18.877 -2.923 -3.356 1.00 95.50 266 THR A N 1
ATOM 2117 C CA . THR A 1 266 ? 19.549 -3.759 -2.356 1.00 95.50 266 THR A CA 1
ATOM 2118 C C . THR A 1 266 ? 19.097 -3.392 -0.944 1.00 95.50 266 THR A C 1
ATOM 2120 O O . THR A 1 266 ? 18.674 -4.264 -0.194 1.00 95.50 266 THR A O 1
ATOM 2123 N N . GLU A 1 267 ? 19.138 -2.109 -0.579 1.00 91.56 267 GLU A N 1
ATOM 2124 C CA . GLU A 1 267 ? 18.796 -1.646 0.774 1.00 91.56 267 GLU A CA 1
ATOM 2125 C C . GLU A 1 267 ? 17.282 -1.657 1.035 1.00 91.56 267 GLU A C 1
ATOM 2127 O O . GLU A 1 267 ? 16.846 -1.933 2.152 1.00 91.56 267 GLU A O 1
ATOM 2132 N N . GLY A 1 268 ? 16.472 -1.350 0.018 1.00 89.25 268 GLY A N 1
ATOM 2133 C CA . GLY A 1 268 ? 15.019 -1.235 0.134 1.00 89.25 268 GLY A CA 1
ATOM 2134 C C . GLY A 1 268 ? 14.267 -2.543 -0.099 1.00 89.25 268 GLY A C 1
ATOM 2135 O O . GLY A 1 268 ? 13.259 -2.779 0.565 1.00 89.25 268 GLY A O 1
ATOM 2136 N N . PHE A 1 269 ? 14.749 -3.391 -1.013 1.00 94.06 269 PHE A N 1
ATOM 2137 C CA . PHE A 1 269 ? 14.051 -4.609 -1.447 1.00 94.06 269 PHE A CA 1
ATOM 2138 C C . PHE A 1 269 ? 14.869 -5.896 -1.265 1.00 94.06 269 PHE A C 1
ATOM 2140 O O . PHE A 1 269 ? 14.326 -6.984 -1.445 1.00 94.06 269 PHE A O 1
ATOM 2147 N N . GLY A 1 270 ? 16.146 -5.804 -0.883 1.00 94.50 270 GLY A N 1
ATOM 2148 C CA . GLY A 1 270 ? 16.981 -6.969 -0.585 1.00 94.50 270 GLY A CA 1
ATOM 2149 C C . GLY A 1 270 ? 17.508 -7.716 -1.812 1.00 94.50 270 GLY A C 1
ATOM 2150 O O . GLY A 1 270 ? 17.865 -8.886 -1.689 1.00 94.50 270 GLY A O 1
ATOM 2151 N N . PHE A 1 271 ? 17.560 -7.089 -2.995 1.00 96.25 271 PHE A N 1
ATOM 2152 C CA . PHE A 1 271 ? 18.081 -7.738 -4.205 1.00 96.25 271 PHE A CA 1
ATOM 2153 C C . PHE A 1 271 ? 18.905 -6.799 -5.095 1.00 96.25 271 PHE A C 1
ATOM 2155 O O . PHE A 1 271 ? 18.735 -5.584 -5.080 1.00 96.25 271 PHE A O 1
ATOM 2162 N N . GLN A 1 272 ? 19.776 -7.390 -5.919 1.00 97.50 272 GLN A N 1
ATOM 2163 C CA . GLN A 1 272 ? 20.515 -6.689 -6.972 1.00 97.50 272 GLN A CA 1
ATOM 2164 C C . GLN A 1 272 ? 19.840 -6.910 -8.324 1.00 97.50 272 GLN A C 1
ATOM 2166 O O . GLN A 1 272 ? 19.587 -8.053 -8.719 1.00 97.50 272 GLN A O 1
ATOM 2171 N N . CYS A 1 273 ? 19.572 -5.832 -9.056 1.00 97.62 273 CYS A N 1
ATOM 2172 C CA . CYS A 1 273 ? 18.957 -5.925 -10.375 1.00 97.62 273 CYS A CA 1
ATOM 2173 C C . CYS A 1 273 ? 19.968 -6.416 -11.415 1.00 97.62 273 CYS A C 1
ATOM 2175 O O . CYS A 1 273 ? 21.106 -5.955 -11.456 1.00 97.62 273 CYS A O 1
ATOM 2177 N N . ARG A 1 274 ? 19.547 -7.334 -12.285 1.00 97.44 274 ARG A N 1
ATOM 2178 C CA . ARG A 1 274 ? 20.366 -7.857 -13.392 1.00 97.44 274 ARG A CA 1
ATOM 2179 C C . ARG A 1 274 ? 19.708 -7.631 -14.753 1.00 97.44 274 ARG A C 1
ATOM 2181 O O . ARG A 1 274 ? 19.944 -8.394 -15.682 1.00 97.44 274 ARG A O 1
ATOM 2188 N N . CYS A 1 275 ? 18.843 -6.621 -14.854 1.00 97.31 275 CYS A N 1
ATOM 2189 C CA . CYS A 1 275 ? 18.263 -6.221 -16.132 1.00 97.31 275 CYS A CA 1
ATOM 2190 C C . CYS A 1 275 ? 19.328 -5.657 -17.079 1.00 97.31 275 CYS A C 1
ATOM 2192 O O . CYS A 1 275 ? 20.423 -5.283 -16.647 1.00 97.31 275 CYS A O 1
ATOM 2194 N N . GLN A 1 276 ? 18.981 -5.530 -18.360 1.00 96.19 276 GLN A N 1
ATOM 2195 C CA . GLN A 1 276 ? 19.923 -5.091 -19.384 1.00 96.19 276 GLN A CA 1
ATOM 2196 C C . GLN A 1 276 ? 20.519 -3.708 -19.092 1.00 96.19 276 GLN A C 1
ATOM 2198 O O . GLN A 1 276 ? 21.732 -3.563 -19.204 1.00 96.19 276 GLN A O 1
ATOM 2203 N N . ARG A 1 277 ? 19.712 -2.737 -18.636 1.00 95.44 277 ARG A N 1
ATOM 2204 C CA . ARG A 1 277 ? 20.197 -1.391 -18.269 1.00 95.44 277 ARG A CA 1
ATOM 2205 C C . ARG A 1 277 ? 21.252 -1.440 -17.162 1.00 95.44 277 ARG A C 1
ATOM 2207 O O . ARG A 1 277 ? 22.310 -0.831 -17.260 1.00 95.44 277 ARG A O 1
ATOM 2214 N N . CYS A 1 278 ? 21.005 -2.242 -16.125 1.00 96.88 278 CYS A N 1
ATOM 2215 C CA . CYS A 1 278 ? 21.968 -2.427 -15.041 1.00 96.88 278 CYS A CA 1
ATOM 2216 C C . CYS A 1 278 ? 23.241 -3.161 -15.484 1.00 96.88 278 CYS A C 1
ATOM 2218 O O . CYS A 1 278 ? 24.313 -2.844 -14.978 1.00 96.88 278 CYS A O 1
ATOM 2220 N N . LEU A 1 279 ? 23.141 -4.123 -16.406 1.00 96.75 279 LEU A N 1
ATOM 2221 C CA . LEU A 1 279 ? 24.304 -4.843 -16.936 1.00 96.75 279 LEU A CA 1
ATOM 2222 C C . LEU A 1 279 ? 25.143 -3.986 -17.893 1.00 96.75 279 LEU A C 1
ATOM 2224 O O . LEU A 1 279 ? 26.359 -4.154 -17.939 1.00 96.75 279 LEU A O 1
ATOM 2228 N N . SER A 1 280 ? 24.518 -3.069 -18.636 1.00 95.44 280 SER A N 1
ATOM 2229 C CA . SER A 1 280 ? 25.217 -2.137 -19.527 1.00 95.44 280 SER A CA 1
ATOM 2230 C C . SER A 1 280 ? 25.798 -0.916 -18.813 1.00 95.44 280 SER A C 1
ATOM 2232 O O . SER A 1 280 ? 26.580 -0.191 -19.420 1.00 95.44 280 SER A O 1
ATOM 2234 N N . GLY A 1 281 ? 25.437 -0.687 -17.546 1.00 90.12 281 GLY A N 1
ATOM 2235 C CA . GLY A 1 281 ? 25.886 0.472 -16.771 1.00 90.12 281 GLY A CA 1
ATOM 2236 C C . GLY A 1 281 ? 25.201 1.792 -17.142 1.00 90.12 281 GLY A C 1
ATOM 2237 O O . GLY A 1 281 ? 25.724 2.844 -16.785 1.00 90.12 281 GLY A O 1
ATOM 2238 N N . ASP A 1 282 ? 24.064 1.724 -17.842 1.00 79.12 282 ASP A N 1
ATOM 2239 C CA . ASP A 1 282 ? 23.153 2.855 -18.098 1.00 79.12 282 ASP A CA 1
ATOM 2240 C C . ASP A 1 282 ? 22.339 3.147 -16.834 1.00 79.12 282 ASP A C 1
ATOM 2242 O O . ASP A 1 282 ? 22.322 4.264 -16.277 1.00 79.12 282 ASP A O 1
#

Radius of gyration: 20.5 Å; Cα contacts (8 Å, |Δi|>4): 394; chains: 1; bounding box: 49×41×80 Å

InterPro domains:
  IPR001214 SET domain [PF00856] (130-251)
  IPR001214 SET domain [PS50280] (139-252)
  IPR046341 SET domain superfamily [G3DSA:2.170.270.10] (42-278)
  IPR046341 SET domain superfamily [SSF82199] (205-278)
  IPR050869 Histone-lysine N-methyltransferase [PTHR12197] (35-280)

=== Feature glossary ===
Reading guide. The protein is described through the following features:

Foldseek 3Di. A 3Di character summarizes, for each residue, the relative orientation of the Cα frame of its nearest spatial neighbor. Because it encodes fold topology rather than chemistry, 3Di alignments detect remote structural similarity that sequence alignment misses.

Contact-map, Ramachandran, and PAE plots. Plot images: a contact map (which residues are close in 3D, as an N×N binary image), a Ramachandran scatter (backbone torsion angles, revealing secondary-structure composition at a glance), and — for AlphaFold structures — a PAE heatmap (pairwise prediction confidence).

Radius of gyration, Cα contacts, bounding box. Radius of gyration (Rg) is the root-mean-square distance of Cα atoms from their centroid — a single number for overall size and compactness. A globular domain of N residues has Rg ≈ 2.2·N^0.38 Å; an extended or disordered chain has a much larger Rg. The Cα contact count is the number of residue pairs whose Cα atoms are within 8 Å and are more than four positions apart in sequence — a standard proxy for tertiary packing density. The bounding box is the smallest axis-aligned box enclosing all Cα atoms.

Secondary structure (8-state, DSSP). Eight-state secondary structure (DSSP): H is the canonical α-helix, G the tighter 3₁₀-helix, I the wider π-helix; E/B are β-structure, T and S are turns and bends, and '-' is everything else. DSSP derives these from the pattern of main-chain N–H···O=C hydrogen bonds, not from the sequence.

B-factor. B-factor (Debye–Waller factor) reflects atomic displacement in the crystal lattice. It is an experimental observable (units Å²), not a prediction; low values mean the atom is pinned down, high values mean it moves or is heterogeneous across the crystal.

pLDDT. pLDDT is the predicted lDDT-Cα score: AlphaFold's confidence that the local environment of each residue (all inter-atomic distances within 15 Å) is correctly placed. It is a per-residue number between 0 and 100, with higher meaning more reliable.

Nearest PDB structures. Nearest PDB neighbors are the top structural matches found by Foldseek when searching this structure against the entire Protein Data Bank. Each hit reports a TM-score (0 to 1; >0.5 almost always implies the same fold) and an E-value. These are *structural* homologs — they may share no detectable sequence similarity.

Solvent-accessible surface area. Accessible surface area quantifies burial. A residue with SASA near zero is packed into the hydrophobic core; one with SASA >100 Å² sits on the surface. Computed here via the Shrake–Rupley numerical algorithm with a 1.4 Å probe.

Rendered structure images. Structure images are PyMOL renders from six orthogonal camera directions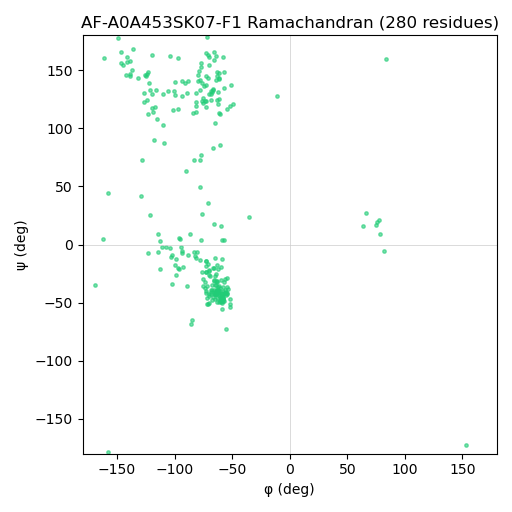. Cartoon representation draws helices as coils and strands as arrows; sticks shows the backbone as bonds; surface shows the solvent-excluded envelope. Rainbow coloring maps sequence position to hue (blue→red, N→C); chain coloring assigns a distinct color per polypeptide.

Backbone torsions (φ/ψ). φ (phi) and ψ (psi) are the two rotatable backbone dihedrals per residue: φ is the C(i-1)–N–Cα–C torsion, ψ is the N–Cα–C–N(i+1) torsion, both in degrees on (−180°, 180°]. α-helical residues cluster near (−60°, −45°); β-strand residues near (−120°, +130°). A Ramachandran plot is simply a scatter of (φ, ψ) for every residue.

Predicted aligned error. Predicted Aligned Error (PAE) is an AlphaFold confidence matrix: entry (i, j) is the expected error in the position of residue j, in ångströms, when the prediction is superimposed on the true structure at residue i. Low PAE within a block of residues means that block is internally rigid and well-predicted; high PAE between two blocks means their relative placement is uncertain even if each block individually is confident.

mmCIF coordinates. Structure coordinates are given as an mmCIF _atom_site loop: one row per atom with element, residue name, chain id, sequence number, and x/y/z position in Å. Only the four main-chain atoms per residue are included here; side chains are omitted to keep the record compact.

InterPro / GO / CATH / or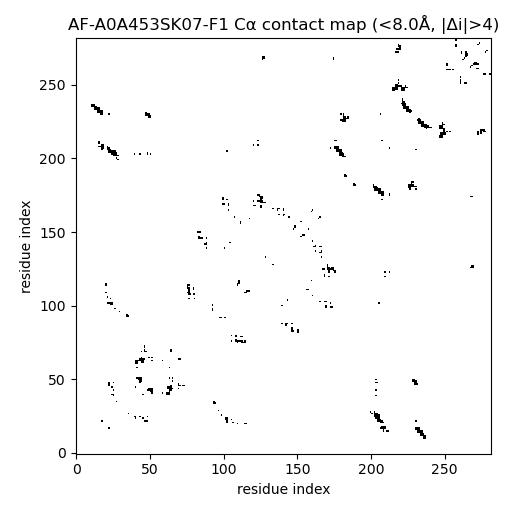ganism. Database cross-references. InterPro integrates a dozen domain/family signature databases into unified entries with residue-range hits. GO terms attach function/process/location labels with evidence codes. CATH codes position the fold in a four-level structural taxonomy. Organism is the NCBI-taxonomy species name.

Secondary structure (3-state, P-SEA). SS3 is a coarse helix/strand/coil call (letters a/b/c) made by the P-SEA algorithm from inter-Cα distances and dihedrals. It is less detailed than DSSP but needs only Cα positions.

Sequence. Sequence gives the chain of amino acids in standard one-letter code (A=alanine, C=cysteine, …, Y=tyrosine), read N→C. It is the only feature that is directly encoded by the gene; all structural features are derived from the folded form of this sequence.